Protein AF-A0A662ZJI1-F1 (afdb_monomer_lite)

Organism: NCBI:txid867

pLDDT: mean 86.66, std 10.92, range [53.81, 98.0]

Structure (mmCIF, N/CA/C/O backbone):
data_AF-A0A662ZJI1-F1
#
_entry.id   AF-A0A662ZJI1-F1
#
loop_
_atom_site.group_PDB
_atom_site.id
_atom_site.type_symbol
_atom_site.label_atom_id
_atom_site.label_alt_id
_atom_site.label_comp_id
_atom_site.label_asym_id
_atom_site.label_entity_id
_atom_site.label_seq_id
_atom_site.pdbx_PDB_ins_code
_atom_site.Cartn_x
_atom_site.Cartn_y
_atom_site.Cartn_z
_atom_site.occupancy
_atom_site.B_iso_or_equiv
_atom_site.auth_seq_id
_atom_site.auth_comp_id
_atom_site.auth_asym_id
_atom_site.auth_atom_id
_atom_site.pdbx_PDB_model_num
ATOM 1 N N . MET A 1 1 ? 0.708 11.204 12.451 1.00 68.12 1 MET A N 1
ATOM 2 C CA . MET A 1 1 ? 0.242 10.298 13.527 1.00 68.12 1 MET A CA 1
ATOM 3 C C . MET A 1 1 ? 1.397 9.805 14.405 1.00 68.12 1 MET A C 1
ATOM 5 O O . MET A 1 1 ? 1.485 8.619 14.725 1.00 68.12 1 MET A O 1
ATOM 9 N N . SER A 1 2 ? 2.284 10.713 14.823 1.00 68.31 2 SER A N 1
ATOM 10 C CA . SER A 1 2 ? 3.415 10.391 15.703 1.00 68.31 2 SER A CA 1
ATOM 11 C C . SER A 1 2 ? 2.959 9.996 17.115 1.00 68.31 2 SER A C 1
ATOM 13 O O . SER A 1 2 ? 3.540 9.081 17.696 1.00 68.31 2 SER A O 1
ATOM 15 N N . SER A 1 3 ? 1.869 10.583 17.626 1.00 85.19 3 SER A N 1
ATOM 16 C CA . SER A 1 3 ? 1.249 10.173 18.896 1.00 85.19 3 SER A CA 1
ATOM 17 C C . SER A 1 3 ? 0.439 8.876 18.765 1.00 85.19 3 SER A C 1
ATOM 19 O O . SER A 1 3 ? -0.191 8.595 17.738 1.00 85.19 3 SER A O 1
ATOM 21 N N . TRP A 1 4 ? 0.451 8.075 19.833 1.00 89.50 4 TRP A N 1
ATOM 22 C CA . TRP A 1 4 ? -0.352 6.862 19.955 1.00 89.50 4 TRP A CA 1
ATOM 23 C C . TRP A 1 4 ? -1.856 7.162 20.049 1.00 89.50 4 TRP A C 1
ATOM 25 O O . TRP A 1 4 ? -2.635 6.407 19.466 1.00 89.50 4 TRP A O 1
ATOM 35 N N . HIS A 1 5 ? -2.264 8.289 20.647 1.00 90.69 5 HIS A N 1
ATOM 36 C CA . HIS A 1 5 ? -3.664 8.729 20.684 1.00 90.69 5 HIS A CA 1
ATOM 37 C C . HIS A 1 5 ? -4.220 8.934 19.268 1.00 90.69 5 HIS A C 1
ATOM 39 O O . HIS A 1 5 ? -5.274 8.401 18.916 1.00 90.69 5 HIS A O 1
ATOM 45 N N . THR A 1 6 ? -3.460 9.613 18.400 1.00 90.25 6 THR A N 1
ATOM 46 C CA . THR A 1 6 ? -3.836 9.832 16.994 1.00 90.25 6 THR A CA 1
ATOM 47 C C . THR A 1 6 ? -3.997 8.509 16.233 1.00 90.25 6 THR A C 1
ATOM 49 O O . THR A 1 6 ? -4.910 8.363 15.419 1.00 90.25 6 THR A O 1
ATOM 52 N N . ARG A 1 7 ? -3.124 7.523 16.493 1.00 92.75 7 ARG A N 1
ATOM 53 C CA . ARG A 1 7 ? -3.204 6.189 15.869 1.00 92.75 7 ARG A CA 1
ATOM 54 C C . ARG A 1 7 ? -4.442 5.419 16.321 1.00 92.75 7 ARG A C 1
ATOM 56 O O . ARG A 1 7 ? -5.088 4.775 15.491 1.00 92.75 7 ARG A O 1
ATOM 63 N N . ILE A 1 8 ? -4.792 5.497 17.604 1.00 93.56 8 ILE A N 1
ATOM 64 C CA . ILE A 1 8 ? -6.019 4.885 18.124 1.00 93.56 8 ILE A CA 1
ATOM 65 C C . ILE A 1 8 ? -7.242 5.526 17.478 1.00 93.56 8 ILE A C 1
ATOM 67 O O . ILE A 1 8 ? -8.052 4.795 16.917 1.00 93.56 8 ILE A O 1
ATOM 71 N N . ALA A 1 9 ? -7.341 6.858 17.467 1.00 94.00 9 ALA A N 1
ATOM 72 C CA . ALA A 1 9 ? -8.461 7.562 16.842 1.00 94.00 9 ALA A CA 1
ATOM 73 C C . ALA A 1 9 ? -8.626 7.210 15.357 1.00 94.00 9 ALA A C 1
ATOM 75 O O . ALA A 1 9 ? -9.739 6.931 14.920 1.00 94.00 9 ALA A O 1
ATOM 76 N N . TYR A 1 10 ? -7.531 7.134 14.592 1.00 94.38 10 TYR A N 1
ATOM 77 C CA . TYR A 1 10 ? -7.570 6.702 13.189 1.00 94.38 10 TYR A CA 1
ATOM 78 C C . TYR A 1 10 ? -8.143 5.287 13.024 1.00 94.38 10 TYR A C 1
ATOM 80 O O . TYR A 1 10 ? -9.051 5.061 12.223 1.00 94.38 10 TYR A O 1
ATOM 88 N N . SER A 1 11 ? -7.629 4.339 13.811 1.00 95.56 11 SER A N 1
ATOM 89 C CA . SER A 1 11 ? -8.043 2.930 13.759 1.00 95.56 11 SER A CA 1
ATOM 90 C C . SER A 1 11 ? -9.506 2.772 14.186 1.00 95.56 11 SER A C 1
ATOM 92 O O . SER A 1 11 ? -10.291 2.091 13.524 1.00 95.56 11 SER A O 1
ATOM 94 N N . ALA A 1 12 ? -9.889 3.450 15.272 1.00 94.44 12 ALA A N 1
ATOM 95 C CA . ALA A 1 12 ? -11.234 3.441 15.825 1.00 94.44 12 ALA A CA 1
ATOM 96 C C . ALA A 1 12 ? -12.243 4.067 14.858 1.00 94.44 12 ALA A C 1
ATOM 98 O O . ALA A 1 12 ? -13.261 3.443 14.576 1.00 94.44 12 ALA A O 1
ATOM 99 N N . ALA A 1 13 ? -11.943 5.235 14.279 1.00 95.19 13 ALA A N 1
ATOM 100 C CA . ALA A 1 13 ? -12.805 5.875 13.288 1.00 95.19 13 ALA A CA 1
ATOM 101 C C . ALA A 1 13 ? -13.013 4.973 12.065 1.00 95.19 13 ALA A C 1
ATOM 103 O O . ALA A 1 13 ? -14.141 4.802 11.607 1.00 95.19 13 ALA A O 1
ATOM 104 N N . GLY A 1 14 ? -11.949 4.325 11.580 1.00 95.00 14 GLY A N 1
ATOM 105 C CA . GLY A 1 14 ? -12.038 3.344 10.504 1.00 95.00 14 GLY A CA 1
ATOM 106 C C . GLY A 1 14 ? -12.933 2.152 10.850 1.00 95.00 14 GLY A C 1
ATOM 107 O O . GLY A 1 14 ? -13.754 1.748 10.028 1.00 95.00 14 GLY A O 1
ATOM 108 N N . ARG A 1 15 ? -12.801 1.584 12.053 1.00 93.25 15 ARG A N 1
ATOM 109 C CA . ARG A 1 15 ? -13.622 0.452 12.513 1.00 93.25 15 ARG A CA 1
ATOM 110 C C . ARG A 1 15 ? -15.080 0.844 12.752 1.00 93.25 15 ARG A C 1
ATOM 112 O O . ARG A 1 15 ? -15.977 0.104 12.362 1.00 93.25 15 ARG A O 1
ATOM 119 N N . ILE A 1 16 ? -15.336 2.002 13.357 1.00 93.12 16 ILE A N 1
ATOM 120 C CA . ILE A 1 16 ? -16.694 2.508 13.592 1.00 93.12 16 ILE A CA 1
ATOM 121 C C . ILE A 1 16 ? -17.360 2.867 12.261 1.00 93.12 16 ILE A C 1
ATOM 123 O O . ILE A 1 16 ? -18.546 2.605 12.076 1.00 93.12 16 ILE A O 1
ATOM 127 N N . ALA A 1 17 ? -16.625 3.395 11.285 1.00 93.31 17 ALA A N 1
ATOM 128 C CA . ALA A 1 17 ? -17.183 3.676 9.968 1.00 93.31 17 ALA A CA 1
ATOM 129 C C . ALA A 1 17 ? -17.659 2.409 9.244 1.00 93.31 17 ALA A C 1
ATOM 131 O O . ALA A 1 17 ? -18.703 2.456 8.597 1.00 93.31 17 ALA A O 1
ATOM 132 N N . MET A 1 18 ? -16.987 1.261 9.416 1.00 91.50 18 MET A N 1
ATOM 133 C CA . MET A 1 18 ? -17.438 -0.026 8.853 1.00 91.50 18 MET A CA 1
ATOM 134 C C . MET A 1 18 ? -18.859 -0.398 9.285 1.00 91.50 18 MET A C 1
ATOM 136 O O . MET A 1 18 ? -19.577 -1.042 8.531 1.00 91.50 18 MET A O 1
ATOM 140 N N . THR A 1 19 ? -19.305 0.055 10.457 1.00 89.19 19 THR A N 1
ATOM 141 C CA . THR A 1 19 ? -20.673 -0.192 10.941 1.00 89.19 19 THR A CA 1
ATOM 142 C C . THR A 1 19 ? -21.735 0.452 10.072 1.00 89.19 19 THR A C 1
ATOM 144 O O . THR A 1 19 ? -22.854 -0.043 10.033 1.00 89.19 19 THR A O 1
ATOM 147 N N . SER A 1 20 ? -21.381 1.525 9.350 1.00 90.00 20 SER A N 1
ATOM 148 C CA . SER A 1 20 ? -22.324 2.187 8.450 1.00 90.00 20 SER A CA 1
ATOM 149 C C . SER A 1 20 ? -22.856 1.284 7.360 1.00 90.00 20 SER A C 1
ATOM 151 O O . SER A 1 20 ? -23.943 1.546 6.871 1.00 90.00 20 SER A O 1
ATOM 153 N N . LEU A 1 21 ? -22.132 0.212 7.019 1.00 88.62 21 LEU A N 1
ATOM 154 C CA . LEU A 1 21 ? -22.564 -0.779 6.038 1.00 88.62 21 LEU A CA 1
ATOM 155 C C . LEU A 1 21 ? -23.875 -1.483 6.411 1.00 88.62 21 LEU A C 1
ATOM 157 O O . LEU A 1 21 ? -24.495 -2.085 5.540 1.00 88.62 21 LEU A O 1
ATOM 161 N N . TRP A 1 22 ? -24.268 -1.423 7.685 1.00 86.56 22 TRP A N 1
ATOM 162 C CA . TRP A 1 22 ? -25.504 -1.994 8.216 1.00 86.56 22 TRP A CA 1
ATOM 163 C C . TRP A 1 22 ? -26.471 -0.928 8.743 1.00 86.56 22 TRP A C 1
ATOM 165 O O . TRP A 1 22 ? -27.463 -1.280 9.380 1.00 86.56 22 TRP A O 1
ATOM 175 N N . ASP A 1 23 ? -26.196 0.361 8.514 1.00 85.19 23 ASP A N 1
ATOM 176 C CA . ASP A 1 23 ? -27.155 1.411 8.853 1.00 85.19 23 ASP A CA 1
ATOM 177 C C . ASP A 1 23 ? -28.384 1.247 7.934 1.00 85.19 23 ASP A C 1
ATOM 179 O O . ASP A 1 23 ? -28.252 1.084 6.722 1.00 85.19 23 ASP A O 1
ATOM 183 N N . SER A 1 24 ? -29.593 1.271 8.497 1.00 68.12 24 SER A N 1
ATOM 184 C CA . SER A 1 24 ? -30.819 1.259 7.697 1.00 68.12 24 SER A CA 1
ATOM 185 C C . SER A 1 24 ? -30.930 2.573 6.929 1.00 68.12 24 SER A C 1
ATOM 187 O O . SER A 1 24 ? -30.930 3.642 7.544 1.00 68.12 24 SER A O 1
ATOM 189 N N . THR A 1 25 ? -31.042 2.516 5.606 1.00 63.34 25 THR A N 1
ATOM 190 C CA . THR A 1 25 ? -31.388 3.698 4.816 1.00 63.34 25 THR A CA 1
ATOM 191 C C . THR A 1 25 ? -32.880 3.975 4.961 1.00 63.34 25 THR A C 1
ATOM 193 O O . THR A 1 25 ? -33.685 3.052 4.890 1.00 63.34 25 THR A O 1
ATOM 196 N N . GLU A 1 26 ? -33.254 5.239 5.177 1.00 55.88 26 GLU A N 1
ATOM 197 C CA . GLU A 1 26 ? -34.666 5.658 5.247 1.00 55.88 26 GLU A CA 1
ATOM 198 C C . GLU A 1 26 ? -35.412 5.383 3.927 1.00 55.88 26 GLU A C 1
ATOM 200 O O . GLU A 1 26 ? -36.622 5.173 3.927 1.00 55.88 26 GLU A O 1
ATOM 205 N N . ASP A 1 27 ? -34.679 5.313 2.812 1.00 58.44 27 ASP A N 1
ATOM 206 C CA . ASP A 1 27 ? -35.197 4.865 1.525 1.00 58.44 27 ASP A CA 1
ATOM 207 C C . ASP A 1 27 ? -35.241 3.331 1.462 1.00 58.44 27 ASP A C 1
ATOM 209 O O . ASP A 1 27 ? -34.214 2.674 1.280 1.00 58.44 27 ASP A O 1
ATOM 213 N N . GLU A 1 28 ? -36.444 2.754 1.517 1.00 53.81 28 GLU A N 1
ATOM 214 C CA . GLU A 1 28 ? -36.690 1.311 1.326 1.00 53.81 28 GLU A CA 1
ATOM 215 C C . GLU A 1 28 ? -36.224 0.786 -0.052 1.00 53.81 28 GLU A C 1
ATOM 217 O O . GLU A 1 28 ? -36.079 -0.418 -0.240 1.00 53.81 28 GLU A O 1
ATOM 222 N N . ASN A 1 29 ? -35.950 1.685 -1.009 1.00 57.19 29 ASN A N 1
ATOM 223 C CA . ASN A 1 29 ? -35.456 1.371 -2.359 1.00 57.19 29 ASN A CA 1
ATOM 224 C C . ASN A 1 29 ? -33.932 1.539 -2.523 1.00 57.19 29 ASN A C 1
ATOM 226 O O . ASN A 1 29 ? -33.405 1.413 -3.631 1.00 57.19 29 ASN A O 1
ATOM 230 N N . SER A 1 30 ? -33.219 1.897 -1.456 1.00 62.59 30 SER A N 1
ATOM 231 C CA . SER A 1 30 ? -31.770 2.070 -1.474 1.00 62.59 30 SER A CA 1
ATOM 232 C C . SER A 1 30 ? -31.087 0.727 -1.201 1.00 62.59 30 SER A C 1
ATOM 234 O O . SER A 1 30 ? -30.938 0.312 -0.056 1.00 62.59 30 SER A O 1
ATOM 236 N N . ASP A 1 31 ? -30.629 0.058 -2.261 1.00 72.31 31 ASP A N 1
ATOM 237 C CA . ASP A 1 31 ? -29.995 -1.267 -2.159 1.00 72.31 31 ASP A CA 1
ATOM 238 C C . ASP A 1 31 ? -28.659 -1.278 -1.378 1.00 72.31 31 ASP A C 1
ATOM 240 O O . ASP A 1 31 ? -28.160 -2.352 -1.051 1.00 72.31 31 ASP A O 1
ATOM 244 N N . GLY A 1 32 ? -28.053 -0.129 -1.051 1.00 81.50 32 GLY A N 1
ATOM 245 C CA . GLY A 1 32 ? -26.789 -0.089 -0.307 1.00 81.50 32 GLY A CA 1
ATOM 246 C C . GLY A 1 32 ? -26.439 1.282 0.273 1.00 81.50 32 GLY A C 1
ATOM 247 O O . GLY A 1 32 ? -27.210 2.231 0.202 1.00 81.50 32 GLY A O 1
ATOM 248 N N . ILE A 1 33 ? -25.234 1.411 0.829 1.00 89.94 33 ILE A N 1
ATOM 249 C CA . ILE A 1 33 ? -24.815 2.609 1.570 1.00 89.94 33 ILE A CA 1
ATOM 250 C C . ILE A 1 33 ? -24.080 3.597 0.674 1.00 89.94 33 ILE A C 1
ATOM 252 O O . ILE A 1 33 ? -23.137 3.227 -0.024 1.00 89.94 33 ILE A O 1
ATOM 256 N N . SER A 1 34 ? -24.456 4.877 0.712 1.00 91.94 34 SER A N 1
ATOM 257 C CA . SER A 1 34 ? -23.741 5.890 -0.069 1.00 91.94 34 SER A CA 1
ATOM 258 C C . SER A 1 34 ? -22.289 6.048 0.403 1.00 91.94 34 SER A C 1
ATOM 260 O O . SER A 1 34 ? -21.992 6.062 1.601 1.00 91.94 34 SER A O 1
ATOM 262 N N . ILE A 1 35 ? -21.363 6.228 -0.544 1.00 94.38 35 ILE A N 1
ATOM 263 C CA . ILE A 1 35 ? -19.943 6.494 -0.239 1.00 94.38 35 ILE A CA 1
ATOM 264 C C . ILE A 1 35 ? -19.809 7.731 0.664 1.00 94.38 35 ILE A C 1
ATOM 266 O O . ILE A 1 35 ? -18.974 7.766 1.569 1.00 94.38 35 ILE A O 1
ATOM 270 N N . THR A 1 36 ? -20.648 8.741 0.433 1.00 94.12 36 THR A N 1
ATOM 271 C CA . THR A 1 36 ? -20.691 9.972 1.224 1.00 94.12 36 THR A CA 1
ATOM 272 C C . THR A 1 36 ? -21.086 9.701 2.675 1.00 94.12 36 THR A C 1
ATOM 274 O O . THR A 1 36 ? -20.439 10.232 3.573 1.00 94.12 36 THR A O 1
ATOM 277 N N . HIS A 1 37 ? -22.076 8.836 2.925 1.00 93.62 37 HIS A N 1
ATOM 278 C CA . HIS A 1 37 ? -22.478 8.446 4.283 1.00 93.62 37 HIS A CA 1
ATOM 279 C C . HIS A 1 37 ? -21.328 7.790 5.052 1.00 93.62 37 HIS A C 1
ATOM 281 O O . HIS A 1 37 ? -21.013 8.206 6.167 1.00 93.62 37 HIS A O 1
ATOM 287 N N . PHE A 1 38 ? -20.629 6.837 4.424 1.00 95.31 38 PHE A N 1
ATOM 288 C CA . PHE A 1 38 ? -19.450 6.198 5.017 1.00 95.31 38 PHE A CA 1
ATOM 289 C C . PHE A 1 38 ? -18.376 7.228 5.402 1.00 95.31 38 PHE A C 1
ATOM 291 O O . PHE A 1 38 ? -17.888 7.243 6.534 1.00 95.31 38 PHE A O 1
ATOM 298 N N . LYS A 1 39 ? -18.032 8.132 4.475 1.00 96.19 39 LYS A N 1
ATOM 299 C CA . LYS A 1 39 ? -17.017 9.172 4.698 1.00 96.19 39 LYS A CA 1
ATOM 300 C C . LYS A 1 39 ? -17.439 10.169 5.779 1.00 96.19 39 LYS A C 1
ATOM 302 O O . LYS A 1 39 ? -16.624 10.521 6.628 1.00 96.19 39 LYS A O 1
ATOM 307 N N . HIS A 1 40 ? -18.706 10.583 5.803 1.00 95.50 40 HIS A N 1
ATOM 308 C CA . HIS A 1 40 ? -19.242 11.442 6.859 1.00 95.50 40 HIS A CA 1
ATOM 309 C C . HIS A 1 40 ? -19.169 10.776 8.234 1.00 95.50 40 HIS A C 1
ATOM 311 O O . HIS A 1 40 ? -18.850 11.459 9.206 1.00 95.50 40 HIS A O 1
ATOM 317 N N . LYS A 1 41 ? -19.391 9.456 8.324 1.00 95.62 41 LYS A N 1
ATOM 318 C CA . LYS A 1 41 ? -19.211 8.717 9.580 1.00 95.62 41 LYS A CA 1
ATOM 319 C C . LYS A 1 41 ? -17.765 8.807 10.061 1.00 95.62 41 LYS A C 1
ATOM 321 O O . LYS A 1 41 ? -17.553 9.220 11.192 1.00 95.62 41 LYS A O 1
ATOM 326 N N . VAL A 1 42 ? -16.775 8.553 9.195 1.00 96.19 42 VAL A N 1
ATOM 327 C CA . VAL A 1 42 ? -15.347 8.739 9.539 1.00 96.19 42 VAL A CA 1
ATOM 328 C C . VAL A 1 42 ? -15.074 10.153 10.065 1.00 96.19 42 VAL A C 1
ATOM 330 O O . VAL A 1 42 ? -14.472 10.305 11.125 1.00 96.19 42 VAL A O 1
ATOM 333 N N . ILE A 1 43 ? -15.529 11.183 9.342 1.00 94.88 43 ILE A N 1
ATOM 334 C CA . ILE A 1 43 ? -15.311 12.592 9.707 1.00 94.88 43 ILE A CA 1
ATOM 335 C C . ILE A 1 43 ? -15.911 12.896 11.082 1.00 94.88 43 ILE A C 1
ATOM 337 O O . ILE A 1 43 ? -15.259 13.530 11.908 1.00 94.88 43 ILE A O 1
ATOM 341 N N . ARG A 1 44 ? -17.143 12.443 11.333 1.00 94.88 44 ARG A N 1
ATOM 342 C CA . ARG A 1 44 ? -17.841 12.654 12.604 1.00 94.88 44 ARG A CA 1
ATOM 343 C C . ARG A 1 44 ? -17.095 12.012 13.770 1.00 94.88 44 ARG A C 1
ATOM 345 O O . ARG A 1 44 ? -16.886 12.685 14.773 1.00 94.88 44 ARG A O 1
ATOM 352 N N . GLU A 1 45 ? -16.676 10.753 13.635 1.00 94.81 45 GLU A N 1
ATOM 353 C CA . GLU A 1 45 ? -15.958 10.057 14.711 1.00 94.81 45 GLU A CA 1
ATOM 354 C C . GLU A 1 45 ? -14.602 10.714 15.000 1.00 94.81 45 GLU A C 1
ATOM 356 O O . GLU A 1 45 ? -14.252 10.925 16.157 1.00 94.81 45 GLU A O 1
ATOM 361 N N . LEU A 1 46 ? -13.854 11.112 13.963 1.00 92.81 46 LEU A N 1
ATOM 362 C CA . LEU A 1 46 ? -12.588 11.826 14.154 1.00 92.81 46 LEU A CA 1
ATOM 363 C C . LEU A 1 46 ? -12.787 13.169 14.866 1.00 92.81 46 LEU A C 1
ATOM 365 O O . LEU A 1 46 ? -12.039 13.461 15.795 1.00 92.81 46 LEU A O 1
ATOM 369 N N . LYS A 1 47 ? -13.804 13.954 14.481 1.00 91.88 47 LYS A N 1
ATOM 370 C CA . LYS A 1 47 ? -14.142 15.217 15.159 1.00 91.88 47 LYS A CA 1
ATOM 371 C C . LYS A 1 47 ? -14.493 14.992 16.631 1.00 91.88 47 LYS A C 1
ATOM 373 O O . LYS A 1 47 ? -13.979 15.710 17.480 1.00 91.88 47 LYS A O 1
ATOM 378 N N . ALA A 1 48 ? -15.280 13.960 16.935 1.00 92.69 48 ALA A N 1
ATOM 379 C CA . ALA A 1 48 ? -15.608 13.604 18.313 1.00 92.69 48 ALA A CA 1
ATOM 380 C C . ALA A 1 48 ? -14.350 13.250 19.128 1.00 92.69 48 ALA A C 1
ATOM 382 O O . ALA A 1 48 ? -14.195 13.713 20.253 1.00 92.69 48 ALA A O 1
ATOM 383 N N . PHE A 1 49 ? -13.399 12.501 18.557 1.00 92.25 49 PHE A N 1
ATOM 384 C CA . PHE A 1 49 ? -12.135 12.215 19.244 1.00 92.25 49 PHE A CA 1
ATOM 385 C C . PHE A 1 49 ? -11.276 13.469 19.476 1.00 92.25 49 PHE A C 1
ATOM 387 O O . PHE A 1 49 ? -10.635 13.565 20.521 1.00 92.25 49 PHE A O 1
ATOM 394 N N . CYS A 1 50 ? -11.278 14.443 18.557 1.00 89.00 50 CYS A N 1
ATOM 395 C CA . CYS A 1 50 ? -10.593 15.729 18.755 1.00 89.00 50 CYS A CA 1
ATOM 396 C C . CYS A 1 50 ? -11.172 16.548 19.917 1.00 89.00 50 CYS A C 1
ATOM 398 O O . CYS A 1 50 ? -10.439 17.299 20.554 1.00 89.00 50 CYS A O 1
ATOM 400 N N . GLU A 1 51 ? -12.474 16.423 20.187 1.00 88.50 51 GLU A N 1
ATOM 401 C CA . GLU A 1 51 ? -13.126 17.094 21.320 1.00 88.50 51 GLU A CA 1
ATOM 402 C C . GLU A 1 51 ? -12.756 16.452 22.666 1.00 88.50 51 GLU A C 1
ATOM 404 O O . GLU A 1 51 ? -12.793 17.124 23.696 1.00 88.50 51 GLU A O 1
ATOM 409 N N . MET A 1 52 ? -12.384 15.167 22.666 1.00 88.06 52 MET A N 1
ATOM 410 C CA . MET A 1 52 ? -12.075 14.408 23.881 1.00 88.06 52 MET A CA 1
ATOM 411 C C . MET A 1 52 ? -10.620 14.538 24.342 1.00 88.06 52 MET A C 1
ATOM 413 O O . MET A 1 52 ? -10.377 14.486 25.544 1.00 88.06 52 MET A O 1
ATOM 417 N N . GLU A 1 53 ? -9.663 14.665 23.418 1.00 85.06 53 GLU A N 1
ATOM 418 C CA . GLU A 1 53 ? -8.230 14.603 23.731 1.00 85.06 53 GLU A CA 1
ATOM 419 C C . GLU A 1 53 ? -7.417 15.599 22.897 1.00 85.06 53 GLU A C 1
ATOM 421 O O . GLU A 1 53 ? -7.524 15.662 21.669 1.00 85.06 53 GLU A O 1
ATOM 426 N N . GLU A 1 54 ? -6.549 16.355 23.567 1.00 82.00 54 GLU A N 1
ATOM 427 C CA . GLU A 1 54 ? -5.806 17.452 22.949 1.00 82.00 54 GLU A CA 1
ATOM 428 C C . GLU A 1 54 ? -4.777 16.952 21.931 1.00 82.00 54 GLU A C 1
ATOM 430 O O . GLU A 1 54 ? -4.650 17.528 20.852 1.00 82.00 54 GLU A O 1
ATOM 435 N N . GLU A 1 55 ? -4.122 15.817 22.191 1.00 79.88 55 GLU A N 1
ATOM 436 C CA . GLU A 1 55 ? -3.186 15.206 21.235 1.00 79.88 55 GLU A CA 1
ATOM 437 C C . GLU A 1 55 ? -3.853 14.750 19.919 1.00 79.88 55 GLU A C 1
ATOM 439 O O . GLU A 1 55 ? -3.175 14.493 18.916 1.00 79.88 55 GLU A O 1
ATOM 444 N N . ILE A 1 56 ? -5.186 14.636 19.898 1.00 81.50 56 ILE A N 1
ATOM 445 C CA . ILE A 1 56 ? -5.969 14.222 18.727 1.00 81.50 56 ILE A CA 1
ATOM 446 C C . ILE A 1 56 ? -6.430 15.436 17.909 1.00 81.50 56 ILE A C 1
ATOM 448 O O . ILE A 1 56 ? -6.733 15.283 16.720 1.00 81.50 56 ILE A O 1
ATOM 452 N N . LYS A 1 57 ? -6.369 16.657 18.469 1.00 75.88 57 LYS A N 1
ATOM 453 C CA . LYS A 1 57 ? -6.612 17.911 17.729 1.00 75.88 57 LYS A CA 1
ATOM 454 C C . LYS A 1 57 ? -5.698 18.085 16.521 1.00 75.88 57 LYS A C 1
ATOM 456 O O . LYS A 1 57 ? -6.052 18.814 15.606 1.00 75.88 57 LYS A O 1
ATOM 461 N N . PHE A 1 58 ? -4.620 17.303 16.417 1.00 74.06 58 PHE A N 1
ATOM 462 C CA . PHE A 1 58 ? -3.877 17.106 15.171 1.00 74.06 58 PHE A CA 1
ATOM 463 C C . PHE A 1 58 ? -4.788 16.980 13.935 1.00 74.06 58 PHE A C 1
ATOM 465 O O . PHE A 1 58 ? -4.449 17.512 12.884 1.00 74.06 58 PHE A O 1
ATOM 472 N N . PHE A 1 59 ? -5.939 16.306 14.026 1.00 71.19 59 PHE A N 1
ATOM 473 C CA . PHE A 1 59 ? -6.861 16.210 12.890 1.00 71.19 59 PHE A CA 1
ATOM 474 C C . PHE A 1 59 ? -7.635 17.506 12.604 1.00 71.19 59 PHE A C 1
ATOM 476 O O . PHE A 1 59 ? -7.920 17.769 11.440 1.00 71.19 59 PHE A O 1
ATOM 483 N N . SER A 1 60 ? -7.960 18.305 13.624 1.00 66.94 60 SER A N 1
ATOM 484 C CA . SER A 1 60 ? -8.717 19.562 13.514 1.00 66.94 60 SER A CA 1
ATOM 485 C C . SER A 1 60 ? -7.858 20.813 13.311 1.00 66.94 60 SER A C 1
ATOM 487 O O . SER A 1 60 ? -8.373 21.816 12.833 1.00 66.94 60 SER A O 1
ATOM 489 N N . ASP A 1 61 ? -6.572 20.765 13.663 1.00 67.38 61 ASP A N 1
ATOM 490 C CA . ASP A 1 61 ? -5.643 21.905 13.582 1.00 67.38 61 ASP A CA 1
ATOM 491 C C . ASP A 1 61 ? -5.103 22.138 12.159 1.00 67.38 61 ASP A C 1
ATOM 493 O O . ASP A 1 61 ? -4.415 23.123 11.891 1.00 67.38 61 ASP A O 1
ATOM 497 N N . HIS A 1 62 ? -5.403 21.220 11.239 1.00 67.00 62 HIS A N 1
ATOM 498 C CA . HIS A 1 62 ? -5.127 21.362 9.813 1.00 67.00 62 HIS A CA 1
ATOM 499 C C . HIS A 1 62 ? -6.346 21.954 9.089 1.00 67.00 62 HIS A C 1
ATOM 501 O O . HIS A 1 62 ? -7.443 22.018 9.641 1.00 67.00 62 HIS A O 1
ATOM 507 N N . GLU A 1 63 ? -6.166 22.384 7.838 1.00 67.50 63 GLU A N 1
ATOM 508 C CA . GLU A 1 63 ? -7.267 22.874 6.997 1.00 67.50 63 GLU A CA 1
ATOM 509 C C . GLU A 1 63 ? -8.433 21.869 6.964 1.00 67.50 63 GLU A C 1
ATOM 511 O O . GLU A 1 63 ? -8.215 20.659 7.016 1.00 67.50 63 GLU A O 1
ATOM 516 N N . GLU A 1 64 ? -9.676 22.355 6.859 1.00 69.88 64 GLU A N 1
ATOM 517 C CA . GLU A 1 64 ? -10.899 21.531 6.917 1.00 69.88 64 GLU A CA 1
ATOM 518 C C . GLU A 1 64 ? -10.890 20.352 5.918 1.00 69.88 64 GLU A C 1
ATOM 520 O O . GLU A 1 64 ? -11.516 19.311 6.146 1.00 69.88 64 GLU A O 1
ATOM 525 N N . ASP A 1 65 ? -10.133 20.483 4.831 1.00 80.56 65 ASP A N 1
ATOM 526 C CA . ASP A 1 65 ? -9.950 19.446 3.821 1.00 80.56 65 ASP A CA 1
ATOM 527 C C . ASP A 1 65 ? -9.074 18.269 4.290 1.00 80.56 65 ASP A C 1
ATOM 529 O O . ASP A 1 65 ? -9.227 17.160 3.784 1.00 80.56 65 ASP A O 1
ATOM 533 N N . PHE A 1 66 ? -8.255 18.428 5.334 1.00 84.25 66 PHE A N 1
ATOM 534 C CA . PHE A 1 66 ? -7.402 17.359 5.861 1.00 84.25 66 PHE A CA 1
ATOM 535 C C . PHE A 1 66 ? -8.203 16.178 6.422 1.00 84.25 66 PHE A C 1
ATOM 537 O O . PHE A 1 66 ? -7.907 15.026 6.108 1.00 84.25 66 PHE A O 1
ATOM 544 N N . ILE A 1 67 ? -9.254 16.424 7.217 1.00 88.75 67 ILE A N 1
ATOM 545 C CA . ILE A 1 67 ? -10.103 15.333 7.737 1.00 88.75 67 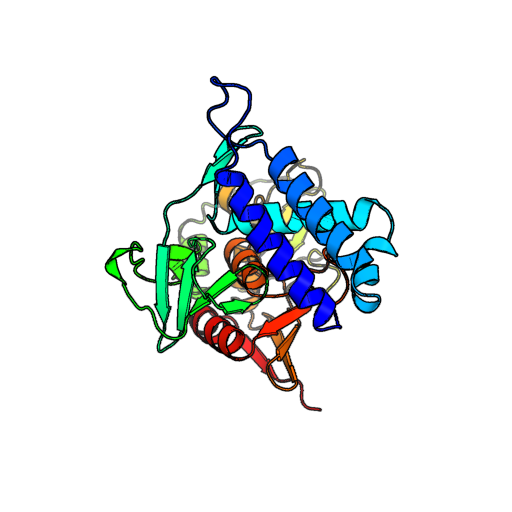ILE A CA 1
ATOM 546 C C . ILE A 1 67 ? -10.853 14.642 6.587 1.00 88.75 67 ILE A C 1
ATOM 548 O O . ILE A 1 67 ? -11.032 13.420 6.609 1.00 88.75 67 ILE A O 1
ATOM 552 N N . LYS A 1 68 ? -11.255 15.396 5.555 1.00 91.25 68 LYS A N 1
ATOM 553 C CA . LYS A 1 68 ? -11.880 14.823 4.353 1.00 91.25 68 LYS A CA 1
ATOM 554 C C . LYS A 1 68 ? -10.896 13.922 3.605 1.00 91.25 68 LYS A C 1
ATOM 556 O O . LYS A 1 68 ? -11.266 12.806 3.246 1.00 91.25 68 LYS A O 1
ATOM 561 N N . ASP A 1 69 ? -9.637 14.337 3.474 1.00 91.31 69 ASP A N 1
ATOM 562 C CA . ASP A 1 69 ? -8.572 13.524 2.880 1.00 91.31 69 ASP A CA 1
ATOM 563 C C . ASP A 1 69 ? -8.334 12.217 3.651 1.00 91.31 69 ASP A C 1
ATOM 565 O O . ASP A 1 69 ? -8.087 11.175 3.033 1.00 91.31 69 ASP A O 1
ATOM 569 N N . ILE A 1 70 ? -8.453 12.232 4.988 1.00 92.06 70 ILE A N 1
ATOM 570 C CA . ILE A 1 70 ? -8.396 11.010 5.812 1.00 92.06 70 ILE A CA 1
ATOM 571 C C . ILE A 1 70 ? -9.555 10.091 5.467 1.00 92.06 70 ILE A C 1
ATOM 573 O O . ILE A 1 70 ? -9.341 8.905 5.218 1.00 92.06 70 ILE A O 1
ATOM 577 N N . ALA A 1 71 ? -10.778 10.620 5.450 1.00 95.19 71 ALA A N 1
ATOM 578 C CA . ALA A 1 71 ? -11.962 9.834 5.131 1.00 95.19 71 ALA A CA 1
ATOM 579 C C . ALA A 1 71 ? -11.872 9.223 3.725 1.00 95.19 71 ALA A C 1
ATOM 581 O O . ALA A 1 71 ? -12.201 8.050 3.533 1.00 95.19 71 ALA A O 1
ATOM 582 N N . ASP A 1 72 ? -11.339 9.978 2.766 1.00 95.12 72 ASP A N 1
ATOM 583 C CA . ASP A 1 72 ? -11.064 9.514 1.412 1.00 95.12 72 ASP A CA 1
ATOM 584 C C . ASP A 1 72 ? -9.963 8.452 1.360 1.00 95.12 72 ASP A C 1
ATOM 586 O O . ASP A 1 72 ? -10.064 7.497 0.586 1.00 95.12 72 ASP A O 1
ATOM 590 N N . GLU A 1 73 ? -8.891 8.582 2.145 1.00 95.06 73 GLU A N 1
ATOM 591 C CA . GLU A 1 73 ? -7.862 7.544 2.241 1.00 95.06 73 GLU A CA 1
ATOM 592 C C . GLU A 1 73 ? -8.409 6.261 2.877 1.00 95.06 73 GLU A C 1
ATOM 594 O O . GLU A 1 73 ? -8.252 5.197 2.283 1.00 95.06 73 GLU A O 1
ATOM 599 N N . ILE A 1 74 ? -9.101 6.351 4.017 1.00 96.44 74 ILE A N 1
ATOM 600 C CA . ILE A 1 74 ? -9.707 5.200 4.705 1.00 96.44 74 ILE A CA 1
ATOM 601 C C . ILE A 1 74 ? -10.668 4.467 3.764 1.00 96.44 74 ILE A C 1
ATOM 603 O O . ILE A 1 74 ? -10.563 3.251 3.595 1.00 96.44 74 ILE A O 1
ATOM 607 N N . TYR A 1 75 ? -11.555 5.208 3.091 1.00 96.69 75 TYR A N 1
ATOM 608 C CA . TYR A 1 75 ? -12.462 4.652 2.090 1.00 96.69 75 TYR A CA 1
ATOM 609 C C . TYR A 1 75 ? -11.703 3.911 0.979 1.00 96.69 75 TYR A C 1
ATOM 611 O O . TYR A 1 75 ? -12.011 2.754 0.686 1.00 96.69 75 TYR A O 1
ATOM 619 N N . ARG A 1 76 ? -10.689 4.549 0.375 1.00 95.56 76 ARG A N 1
ATOM 620 C CA . ARG A 1 76 ? -9.895 3.948 -0.710 1.00 95.56 76 ARG A CA 1
ATOM 621 C C . ARG A 1 76 ? -9.133 2.709 -0.250 1.00 95.56 76 ARG A C 1
ATOM 623 O O . ARG A 1 76 ? -9.066 1.747 -1.008 1.00 95.56 76 ARG A O 1
ATOM 630 N N . ILE A 1 77 ? -8.570 2.715 0.959 1.00 96.31 77 ILE A N 1
ATOM 631 C CA . ILE A 1 77 ? -7.843 1.565 1.505 1.00 96.31 77 ILE A CA 1
ATOM 632 C C . ILE A 1 77 ? -8.789 0.374 1.639 1.00 96.31 77 ILE A C 1
ATOM 634 O O . ILE A 1 77 ? -8.486 -0.694 1.109 1.00 96.31 77 ILE A O 1
ATOM 638 N N . TYR A 1 78 ? -9.949 0.549 2.275 1.00 96.50 78 TYR A N 1
ATOM 639 C CA . TYR A 1 78 ? -10.926 -0.530 2.425 1.00 96.50 78 TYR A CA 1
ATOM 640 C C . TYR A 1 78 ? -11.476 -1.025 1.083 1.00 96.50 78 TYR A C 1
ATOM 642 O O . TYR A 1 78 ? -11.562 -2.235 0.866 1.00 96.50 78 TYR A O 1
ATOM 650 N N . LEU A 1 79 ? -11.772 -0.112 0.153 1.00 95.25 79 LEU A N 1
ATOM 651 C CA . LEU A 1 79 ? -12.199 -0.460 -1.202 1.00 95.25 79 LEU A CA 1
ATOM 652 C C . LEU A 1 79 ? -11.147 -1.330 -1.908 1.00 95.25 79 LEU A C 1
ATOM 654 O O . LEU A 1 79 ? -11.447 -2.431 -2.364 1.00 95.25 79 LEU A O 1
ATOM 658 N N . ASN A 1 80 ? -9.897 -0.865 -1.945 1.00 94.94 80 ASN A N 1
ATOM 659 C CA . ASN A 1 80 ? -8.811 -1.525 -2.671 1.00 94.94 80 ASN A CA 1
ATOM 660 C C . ASN A 1 80 ? -8.315 -2.817 -2.003 1.00 94.94 80 ASN A C 1
ATOM 662 O O . ASN A 1 80 ? -7.560 -3.569 -2.616 1.00 94.94 80 ASN A O 1
ATOM 666 N N . THR A 1 81 ? -8.713 -3.075 -0.756 1.00 95.44 81 THR A N 1
ATOM 667 C CA . THR A 1 81 ? -8.371 -4.296 -0.004 1.00 95.44 81 THR A CA 1
ATOM 668 C C . THR A 1 81 ? -9.560 -5.246 0.151 1.00 95.44 81 THR A C 1
ATOM 670 O O . THR A 1 81 ? -9.452 -6.289 0.797 1.00 95.44 81 THR A O 1
ATOM 673 N N . GLY A 1 82 ? -10.687 -4.928 -0.497 1.00 93.69 82 GLY A N 1
ATOM 674 C CA . GLY A 1 82 ? -11.843 -5.813 -0.622 1.00 93.69 82 GLY A CA 1
ATOM 675 C C . GLY A 1 82 ? -12.732 -5.886 0.618 1.00 93.69 82 GLY A C 1
ATOM 676 O O . GLY A 1 82 ? -13.414 -6.892 0.800 1.00 93.69 82 GLY A O 1
ATOM 677 N N . TYR A 1 83 ? -12.722 -4.863 1.479 1.00 93.50 83 TYR A N 1
ATOM 678 C CA . TYR A 1 83 ? -13.671 -4.748 2.597 1.00 93.50 83 TYR A CA 1
ATOM 679 C C . TYR A 1 83 ? -15.082 -4.357 2.128 1.00 93.50 83 TYR A C 1
ATOM 681 O O . TYR A 1 83 ? -16.051 -4.592 2.850 1.00 93.50 83 TYR A O 1
ATOM 689 N N . PHE A 1 84 ? -15.205 -3.812 0.913 1.00 91.19 84 PHE A N 1
ATOM 690 C CA . PHE A 1 84 ? -16.477 -3.457 0.288 1.00 91.19 84 PHE A CA 1
ATOM 691 C C . PHE A 1 84 ? -16.620 -4.100 -1.090 1.00 91.19 84 PHE A C 1
ATOM 693 O O . PHE A 1 84 ? -15.643 -4.220 -1.832 1.00 91.19 84 PHE A O 1
ATOM 700 N N . TYR A 1 85 ? -17.859 -4.388 -1.477 1.00 90.50 85 TYR A N 1
ATOM 701 C CA . TYR A 1 85 ? -18.247 -4.308 -2.883 1.00 90.50 85 TYR A CA 1
ATOM 702 C C . TYR A 1 85 ? -18.751 -2.903 -3.187 1.00 90.50 85 TYR A C 1
ATOM 704 O O . TYR A 1 85 ? -19.201 -2.191 -2.290 1.00 90.50 85 TYR A O 1
ATOM 712 N N . HIS A 1 86 ? -18.688 -2.491 -4.450 1.00 91.06 86 HIS A N 1
ATOM 713 C CA . HIS A 1 86 ? -19.152 -1.169 -4.843 1.00 91.06 86 HIS A CA 1
ATOM 714 C C . HIS A 1 86 ? -19.878 -1.185 -6.187 1.00 91.06 86 HIS A C 1
ATOM 716 O O . HIS A 1 86 ? -19.577 -1.973 -7.081 1.00 91.06 86 HIS A O 1
ATOM 722 N N . LYS A 1 87 ? -20.823 -0.258 -6.312 1.00 88.62 87 LYS A N 1
ATOM 723 C CA . LYS A 1 87 ? -21.440 0.210 -7.556 1.00 88.62 87 LYS A CA 1
ATOM 724 C C . LYS A 1 87 ? -21.265 1.733 -7.590 1.00 88.62 87 LYS A C 1
ATOM 726 O O . LYS A 1 87 ? -20.743 2.320 -6.642 1.00 88.62 87 LYS A O 1
ATOM 731 N N . ASN A 1 88 ? -21.674 2.394 -8.668 1.00 86.75 88 ASN A N 1
ATOM 732 C CA . ASN A 1 88 ? -21.677 3.856 -8.741 1.00 86.75 88 ASN A CA 1
ATOM 733 C C . ASN A 1 88 ? -22.300 4.459 -7.471 1.00 86.75 88 ASN A C 1
ATOM 735 O O . ASN A 1 88 ? -23.465 4.206 -7.175 1.00 86.75 88 ASN A O 1
ATOM 739 N N . TYR A 1 89 ? -21.492 5.232 -6.741 1.00 87.94 89 TYR A N 1
ATOM 740 C CA . TYR A 1 89 ? -21.852 5.981 -5.530 1.00 87.94 89 TYR A CA 1
ATOM 741 C C . TYR A 1 89 ? -22.249 5.168 -4.285 1.00 87.94 89 TYR A C 1
ATOM 743 O O . TYR A 1 89 ? -22.483 5.776 -3.239 1.00 87.94 89 TYR A O 1
ATOM 751 N N . VAL A 1 90 ? -22.267 3.832 -4.349 1.00 91.94 90 VAL A N 1
ATOM 752 C CA . VAL A 1 90 ? -22.815 2.962 -3.293 1.00 91.94 90 VAL A CA 1
ATOM 753 C C . VAL A 1 90 ? -21.864 1.807 -2.962 1.00 91.94 90 VAL A C 1
ATOM 755 O O . VAL A 1 90 ? -21.244 1.234 -3.860 1.00 91.94 90 VAL A O 1
ATOM 758 N N . ILE A 1 91 ? -21.770 1.447 -1.680 1.00 93.25 91 ILE A N 1
ATOM 759 C CA . ILE A 1 91 ? -20.981 0.328 -1.152 1.00 93.25 91 ILE A CA 1
ATOM 760 C C . ILE A 1 91 ? -21.835 -0.692 -0.394 1.00 93.25 91 ILE A C 1
ATOM 762 O O . ILE A 1 91 ? -22.881 -0.364 0.164 1.00 93.25 91 ILE A O 1
ATOM 766 N N . TYR A 1 92 ? -21.343 -1.929 -0.368 1.00 91.12 92 TYR A N 1
ATOM 767 C CA . TYR A 1 92 ? -21.976 -3.089 0.258 1.00 91.12 92 TYR A CA 1
ATOM 768 C C . TYR A 1 92 ? -20.944 -3.851 1.096 1.00 91.12 92 TYR A C 1
ATOM 770 O O . TYR A 1 92 ? -19.765 -3.883 0.714 1.00 91.12 92 TYR A O 1
ATOM 778 N N . PRO A 1 93 ? -21.355 -4.509 2.193 1.00 89.62 93 PRO A N 1
ATOM 779 C CA . PRO A 1 93 ? -20.456 -5.359 2.961 1.00 89.62 93 PRO A CA 1
ATOM 780 C C . PRO A 1 93 ? -19.926 -6.523 2.121 1.00 89.62 93 PRO A C 1
ATOM 782 O O . PRO A 1 93 ? -20.673 -7.200 1.412 1.00 89.62 93 PRO A O 1
ATOM 785 N N . ALA A 1 94 ? -18.618 -6.761 2.211 1.00 90.31 94 ALA A N 1
ATOM 786 C CA . ALA A 1 94 ? -17.998 -7.962 1.672 1.00 90.31 94 ALA A CA 1
ATOM 787 C C . ALA A 1 94 ? -18.085 -9.117 2.693 1.00 90.31 94 ALA A C 1
ATOM 789 O O . ALA A 1 94 ? -18.052 -8.862 3.896 1.00 90.31 94 ALA A O 1
ATOM 790 N N . PRO A 1 95 ? -18.148 -10.388 2.250 1.00 88.12 95 PRO A N 1
ATOM 791 C CA . PRO A 1 95 ? -18.118 -11.535 3.146 1.00 88.12 95 PRO A CA 1
ATOM 792 C C . PRO A 1 95 ? -16.835 -11.580 3.971 1.00 88.12 95 PRO A C 1
ATOM 794 O O . PRO A 1 95 ? -15.740 -11.382 3.426 1.00 88.12 95 PRO A O 1
ATOM 797 N N . ASP A 1 96 ? -16.990 -11.950 5.239 1.00 89.69 96 ASP A N 1
ATOM 798 C CA . ASP A 1 96 ? -15.890 -12.101 6.179 1.00 89.69 96 ASP A CA 1
ATOM 799 C C . ASP A 1 96 ? -14.894 -13.175 5.696 1.00 89.69 96 ASP A C 1
ATOM 801 O O . ASP A 1 96 ? -15.252 -14.328 5.419 1.00 89.69 96 ASP A O 1
ATOM 805 N N . ARG A 1 97 ? -13.616 -12.801 5.580 1.00 90.38 97 ARG A N 1
ATOM 806 C CA . ARG A 1 97 ? -12.517 -13.691 5.161 1.00 90.38 97 ARG A CA 1
ATOM 807 C C . ARG A 1 97 ? -11.406 -13.704 6.192 1.00 90.38 97 ARG A C 1
ATOM 809 O O . ARG A 1 97 ? -11.156 -12.696 6.847 1.00 90.38 97 ARG A O 1
ATOM 816 N N . PHE A 1 98 ? -10.680 -14.813 6.265 1.00 92.31 98 PHE A N 1
ATOM 817 C CA . PHE A 1 98 ? -9.464 -14.887 7.065 1.00 92.31 98 PHE A CA 1
ATOM 818 C C . PHE A 1 98 ? -8.361 -15.681 6.377 1.00 92.31 98 PHE A C 1
ATOM 820 O O . PHE A 1 98 ? -8.618 -16.555 5.548 1.00 92.31 98 PHE A O 1
ATOM 827 N N . THR A 1 99 ? -7.128 -15.403 6.782 1.00 92.00 99 THR A N 1
ATOM 828 C CA . THR A 1 99 ? -5.954 -16.210 6.452 1.00 92.00 99 THR A CA 1
ATOM 829 C C . THR A 1 99 ? -4.998 -16.203 7.634 1.00 92.00 99 THR A C 1
ATOM 831 O O . THR A 1 99 ? -4.734 -15.159 8.231 1.00 92.00 99 THR A O 1
ATOM 834 N N . THR A 1 100 ? -4.455 -17.367 7.968 1.00 90.12 100 THR A N 1
ATOM 835 C CA . THR A 1 100 ? -3.496 -17.515 9.064 1.00 90.12 100 THR A CA 1
ATOM 836 C C . THR A 1 100 ? -2.096 -17.685 8.495 1.00 90.12 100 THR A C 1
ATOM 838 O O . THR A 1 100 ? -1.890 -18.486 7.586 1.00 90.12 100 THR A O 1
ATOM 841 N N . TYR A 1 101 ? -1.140 -16.940 9.040 1.00 87.88 101 TYR A N 1
ATOM 842 C CA . TYR A 1 101 ? 0.284 -17.135 8.812 1.00 87.88 101 TYR A CA 1
ATOM 843 C C . TYR A 1 101 ? 0.960 -17.282 10.174 1.00 87.88 101 TYR A C 1
ATOM 845 O O . TYR A 1 101 ? 0.922 -16.366 10.996 1.00 87.88 101 TYR A O 1
ATOM 853 N N . GLU A 1 102 ? 1.533 -18.460 10.422 1.00 86.81 102 GLU A N 1
ATOM 854 C CA . GLU A 1 102 ? 2.051 -18.854 11.736 1.00 86.81 102 GLU A CA 1
ATOM 855 C C . GLU A 1 102 ? 1.000 -18.653 12.846 1.00 86.81 102 GLU A C 1
ATOM 857 O O . GLU A 1 102 ? -0.024 -19.337 12.847 1.00 86.81 102 GLU A O 1
ATOM 862 N N . GLN A 1 103 ? 1.236 -17.726 13.778 1.00 88.69 103 GLN A N 1
ATOM 863 C CA . GLN A 1 103 ? 0.348 -17.445 14.913 1.00 88.69 103 GLN A CA 1
ATOM 864 C C . GLN A 1 103 ? -0.574 -16.243 14.675 1.00 88.69 103 GLN A C 1
ATOM 866 O O . GLN A 1 103 ? -1.479 -15.990 15.464 1.00 88.69 103 GLN A O 1
ATOM 871 N N . ILE A 1 104 ? -0.376 -15.504 13.581 1.00 92.44 104 ILE A N 1
ATOM 872 C CA . ILE A 1 104 ? -1.152 -14.305 13.273 1.00 92.44 104 ILE A CA 1
ATOM 873 C C . ILE A 1 104 ? -2.222 -14.669 12.255 1.00 92.44 104 ILE A C 1
ATOM 875 O O . ILE A 1 104 ? -1.940 -15.188 11.174 1.00 92.44 104 ILE A O 1
ATOM 879 N N . THR A 1 105 ? -3.471 -14.354 12.575 1.00 92.12 105 THR A N 1
ATOM 880 C CA . THR A 1 105 ? -4.560 -14.440 11.612 1.00 92.12 105 THR A CA 1
ATOM 881 C C . THR A 1 105 ? -5.029 -13.064 11.198 1.00 92.12 105 THR A C 1
ATOM 883 O O . THR A 1 105 ? -5.524 -12.303 12.025 1.00 92.12 105 THR A O 1
ATOM 886 N N . LEU A 1 106 ? -4.913 -12.779 9.904 1.00 94.25 106 LEU A N 1
ATOM 887 C CA . LEU A 1 106 ? -5.494 -11.599 9.287 1.00 94.25 106 LEU A CA 1
ATOM 888 C C . LEU A 1 106 ? -6.966 -11.848 8.986 1.00 94.25 106 LEU A C 1
ATOM 890 O O . LEU A 1 106 ? -7.340 -12.924 8.513 1.00 94.25 106 LEU A O 1
ATOM 894 N N . VAL A 1 107 ? -7.785 -10.838 9.250 1.00 91.88 107 VAL A N 1
ATOM 895 C CA . VAL A 1 107 ? -9.237 -10.921 9.135 1.00 91.88 107 VAL A CA 1
ATOM 896 C C . VAL A 1 107 ? -9.743 -9.723 8.334 1.00 91.88 107 VAL A C 1
ATOM 898 O O . VAL A 1 107 ? -9.374 -8.578 8.593 1.00 91.88 107 VAL A O 1
ATOM 901 N N . ARG A 1 108 ? -10.602 -9.985 7.350 1.00 89.38 108 ARG A N 1
ATOM 902 C CA . ARG A 1 108 ? -11.294 -8.973 6.552 1.00 89.38 108 ARG A CA 1
ATOM 903 C C . ARG A 1 108 ? -12.775 -9.071 6.852 1.00 89.38 108 ARG A C 1
ATOM 905 O O . ARG A 1 108 ? -13.403 -10.023 6.404 1.00 89.38 108 ARG A O 1
ATOM 912 N N . GLY A 1 109 ? -13.280 -8.080 7.579 1.00 81.50 109 GLY A N 1
ATOM 913 C CA . GLY A 1 109 ? -14.630 -8.074 8.141 1.00 81.50 109 GLY A CA 1
ATOM 914 C C . GLY A 1 109 ? -14.682 -8.753 9.512 1.00 81.50 109 GLY A C 1
ATOM 915 O O . GLY A 1 109 ? -13.992 -9.735 9.751 1.00 81.50 109 GLY A O 1
ATOM 916 N N . SER A 1 110 ? -15.425 -8.179 10.450 1.00 76.81 110 SER A N 1
ATOM 917 C CA . SER A 1 110 ? -15.677 -8.766 11.769 1.00 76.81 110 SER A CA 1
ATOM 918 C C . SER A 1 110 ? -16.953 -8.164 12.345 1.00 76.81 110 SER A C 1
ATOM 920 O O . SER A 1 110 ? -17.324 -7.037 12.000 1.00 76.81 110 SER A O 1
ATOM 922 N N . ALA A 1 111 ? -17.602 -8.866 13.275 1.00 71.88 111 ALA A N 1
ATOM 923 C CA . ALA A 1 111 ? -18.698 -8.245 14.011 1.00 71.88 111 ALA A CA 1
ATOM 924 C C . ALA A 1 111 ? -18.140 -7.190 14.976 1.00 71.88 111 ALA A C 1
ATOM 926 O O . ALA A 1 111 ? -17.046 -7.332 15.522 1.00 71.88 111 ALA A O 1
ATOM 927 N N . LEU A 1 112 ? -18.913 -6.134 15.228 1.00 68.19 112 LEU A N 1
ATOM 928 C CA . LEU A 1 112 ? -18.480 -5.036 16.097 1.00 68.19 112 LEU A CA 1
ATOM 929 C C . LEU A 1 112 ? -18.113 -5.470 17.509 1.00 68.19 112 LEU A C 1
ATOM 931 O O . LEU A 1 112 ? -17.162 -4.948 18.085 1.00 68.19 112 LEU A O 1
ATOM 935 N N . GLN A 1 113 ? -18.887 -6.414 18.032 1.00 69.62 113 GLN A N 1
ATOM 936 C CA . GLN A 1 113 ? -18.820 -6.900 19.406 1.00 69.62 113 GLN A CA 1
ATOM 937 C C . GLN A 1 113 ? -17.617 -7.823 19.641 1.00 69.62 113 GLN A C 1
ATOM 939 O O . GLN A 1 113 ? -17.327 -8.176 20.780 1.00 69.62 113 GLN A O 1
ATOM 944 N N . GLU A 1 114 ? -16.914 -8.229 18.581 1.00 77.62 114 GLU A N 1
ATOM 945 C CA . GLU A 1 114 ? -15.757 -9.105 18.702 1.00 77.62 114 GLU A CA 1
ATOM 946 C C . GLU A 1 114 ? -14.527 -8.312 19.143 1.00 77.62 114 GLU A C 1
ATOM 948 O O . GLU A 1 114 ? -14.161 -7.293 18.552 1.00 77.62 114 GLU A O 1
ATOM 953 N N . SER A 1 115 ? -13.859 -8.799 20.187 1.00 83.06 115 SER A N 1
ATOM 954 C CA . SER A 1 115 ? -12.535 -8.300 20.541 1.00 83.06 115 SER A CA 1
ATOM 955 C C . SER A 1 115 ? -11.552 -8.741 19.458 1.00 83.06 115 SER A C 1
ATOM 957 O O . SER A 1 115 ? -11.308 -9.935 19.282 1.00 83.06 115 SER A O 1
ATOM 959 N N . ILE A 1 116 ? -11.044 -7.777 18.692 1.00 88.81 116 ILE A N 1
ATOM 960 C CA . ILE A 1 116 ? -10.115 -7.999 17.586 1.00 88.81 116 ILE A CA 1
ATOM 961 C C . ILE A 1 116 ? -9.023 -6.937 17.627 1.00 88.81 116 ILE A C 1
ATOM 963 O O . ILE A 1 116 ? -9.299 -5.768 17.922 1.00 88.81 116 ILE A O 1
ATOM 967 N N . ASN A 1 117 ? -7.791 -7.350 17.342 1.00 92.44 117 ASN A N 1
ATOM 968 C CA . ASN A 1 117 ? -6.649 -6.450 17.320 1.00 92.44 117 ASN A CA 1
ATOM 969 C C . ASN A 1 117 ? -6.633 -5.660 16.010 1.00 92.44 117 ASN A C 1
ATOM 971 O O . ASN A 1 117 ? -7.130 -6.118 14.975 1.00 92.44 117 ASN A O 1
ATOM 975 N N . MET A 1 118 ? -6.032 -4.472 16.052 1.00 93.94 118 MET A N 1
ATOM 976 C CA . MET A 1 118 ? -5.889 -3.606 14.885 1.00 93.94 118 MET A CA 1
ATOM 977 C C . MET A 1 118 ? -4.469 -3.074 14.751 1.00 93.94 118 MET A C 1
ATOM 979 O O . MET A 1 118 ? -3.854 -2.652 15.727 1.00 93.94 118 MET A O 1
ATOM 983 N N . SER A 1 119 ? -3.976 -3.042 13.515 1.00 96.12 119 SER A N 1
ATOM 984 C CA . SER A 1 119 ? -2.833 -2.216 13.131 1.00 96.12 119 SER A CA 1
ATOM 985 C C . SER A 1 119 ? -3.230 -1.421 11.896 1.00 96.12 119 SER A C 1
ATOM 987 O O . SER A 1 119 ? -3.702 -2.001 10.922 1.00 96.12 119 SER A O 1
ATOM 989 N N . GLY A 1 120 ? -3.120 -0.094 11.954 1.00 96.56 120 GLY A N 1
ATOM 990 C CA . GLY A 1 120 ? -3.772 0.774 10.976 1.00 96.56 120 GLY A CA 1
ATOM 991 C C . GLY A 1 120 ? -5.290 0.571 10.985 1.00 96.56 120 GLY A C 1
ATOM 992 O O . GLY A 1 120 ? -5.949 0.709 12.010 1.00 96.56 120 GLY A O 1
ATOM 993 N N . LEU A 1 121 ? -5.831 0.212 9.828 1.00 96.50 121 LEU A N 1
ATOM 994 C CA . LEU A 1 121 ? -7.235 -0.139 9.605 1.00 96.50 121 LEU A CA 1
ATOM 995 C C . LEU A 1 121 ? -7.463 -1.660 9.553 1.00 96.50 121 LEU A C 1
ATOM 997 O O . LEU A 1 121 ? -8.603 -2.117 9.564 1.00 96.50 121 LEU A O 1
ATOM 1001 N N . GLY A 1 122 ? -6.391 -2.446 9.454 1.00 96.00 122 GLY A N 1
ATOM 1002 C CA . GLY A 1 122 ? -6.444 -3.887 9.263 1.00 96.00 122 GLY A CA 1
ATOM 1003 C C . GLY A 1 122 ? -6.712 -4.639 10.558 1.00 96.00 122 GLY A C 1
ATOM 1004 O O . GLY A 1 122 ? -6.140 -4.328 11.606 1.00 96.00 122 GLY A O 1
ATOM 1005 N N . PHE A 1 123 ? -7.557 -5.667 10.472 1.00 94.25 123 PHE A N 1
ATOM 1006 C CA . PHE A 1 123 ? -7.908 -6.502 11.616 1.00 94.25 123 PHE A CA 1
ATOM 1007 C C . PHE A 1 123 ? -7.036 -7.755 11.667 1.00 94.25 123 PHE A C 1
ATOM 1009 O O . PHE A 1 123 ? -6.710 -8.354 10.632 1.00 94.25 123 PHE A O 1
ATOM 1016 N N . TYR A 1 124 ? -6.672 -8.161 12.881 1.00 93.75 124 TYR A N 1
ATOM 1017 C CA . TYR A 1 124 ? -5.967 -9.411 13.118 1.00 93.75 124 TYR A CA 1
ATOM 1018 C C . TYR A 1 124 ? -6.258 -9.992 14.504 1.00 93.75 124 TYR A C 1
ATOM 1020 O O . TYR A 1 124 ? -6.758 -9.317 15.401 1.00 93.75 124 TYR A O 1
ATOM 1028 N N . THR A 1 125 ? -5.925 -11.264 14.691 1.00 90.50 125 THR A N 1
ATOM 1029 C CA . THR A 1 125 ? -5.963 -11.933 15.994 1.00 90.50 125 THR A CA 1
ATOM 1030 C C . THR A 1 125 ? -4.835 -12.952 16.118 1.00 90.50 125 THR A C 1
ATOM 1032 O O . THR A 1 125 ? -4.390 -13.520 15.120 1.00 90.50 125 THR A O 1
ATOM 1035 N N . LEU A 1 126 ? -4.386 -13.183 17.352 1.00 86.31 126 LEU A N 1
ATOM 1036 C CA . LEU A 1 126 ? -3.409 -14.218 17.709 1.00 86.31 126 LEU A CA 1
ATOM 1037 C C . LEU A 1 126 ? -4.077 -15.577 17.991 1.00 86.31 126 LEU A C 1
ATOM 1039 O O . LEU A 1 126 ? -3.418 -16.610 18.032 1.00 86.31 126 LEU A O 1
ATOM 1043 N N . SER A 1 127 ? -5.402 -15.596 18.180 1.00 73.69 127 SER A N 1
ATOM 1044 C CA . SER A 1 127 ? -6.186 -16.827 18.311 1.00 73.69 127 SER A CA 1
ATOM 1045 C C . SER A 1 127 ? -7.591 -16.636 17.736 1.00 73.69 127 SER A C 1
ATOM 1047 O O . SER A 1 127 ? -8.321 -15.714 18.100 1.00 73.69 127 SER A O 1
ATOM 1049 N N . LEU A 1 128 ? -7.980 -17.498 16.796 1.00 65.06 128 LEU A N 1
ATOM 1050 C CA . LEU A 1 128 ? -9.352 -17.545 16.288 1.00 65.06 128 LEU A CA 1
ATOM 1051 C C . LEU A 1 128 ? -10.140 -18.576 17.081 1.00 65.06 128 LEU A C 1
ATOM 1053 O O . LEU A 1 128 ? -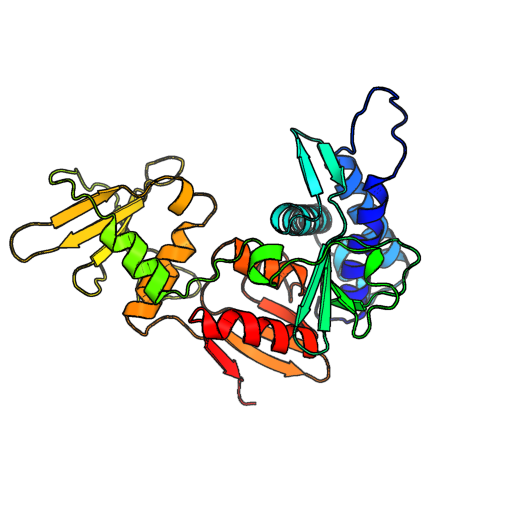10.136 -19.766 16.756 1.00 65.06 128 LEU A O 1
ATOM 1057 N N . ASN A 1 129 ? -10.858 -18.099 18.090 1.00 56.22 129 ASN A N 1
ATOM 1058 C CA . ASN A 1 129 ? -11.989 -18.843 18.619 1.00 56.22 129 ASN A CA 1
ATOM 1059 C C . ASN A 1 129 ? -13.094 -18.795 17.545 1.00 56.22 129 ASN A C 1
ATOM 1061 O O . ASN A 1 129 ? -13.458 -17.717 17.088 1.00 56.22 129 ASN A O 1
ATOM 1065 N N . ASN A 1 130 ? -13.596 -19.956 17.110 1.00 58.53 130 ASN A N 1
ATOM 1066 C CA . ASN A 1 130 ? -14.635 -20.125 16.075 1.00 58.53 130 ASN A CA 1
ATOM 1067 C C . ASN A 1 130 ? -14.234 -19.814 14.614 1.00 58.53 130 ASN A C 1
ATOM 1069 O O . ASN A 1 130 ? -14.845 -18.981 13.945 1.00 58.53 130 ASN A O 1
ATOM 1073 N N . LYS A 1 131 ? -13.296 -20.596 14.054 1.00 62.66 131 LYS A N 1
ATOM 1074 C CA . LYS A 1 131 ? -12.945 -20.574 12.613 1.00 62.66 131 LYS A CA 1
ATOM 1075 C C . LYS A 1 131 ? -14.142 -20.740 11.657 1.00 62.66 131 LYS A C 1
ATOM 1077 O O . LYS A 1 131 ? -14.074 -20.262 10.534 1.00 62.66 131 LYS A O 1
ATOM 1082 N N . ASN A 1 132 ? -15.240 -21.357 12.101 1.00 60.91 132 ASN A N 1
ATOM 1083 C CA . ASN A 1 132 ? -16.432 -21.621 11.281 1.00 60.91 132 ASN A CA 1
ATOM 1084 C C . ASN A 1 132 ? -17.206 -20.358 10.855 1.00 60.91 132 ASN A C 1
ATOM 1086 O O . ASN A 1 132 ? -18.061 -20.451 9.980 1.00 60.91 132 ASN A O 1
ATOM 1090 N N . LYS A 1 133 ? -16.947 -19.196 11.472 1.00 63.72 133 LYS A N 1
ATOM 1091 C CA . LYS A 1 133 ? -17.616 -17.931 11.124 1.00 63.72 133 LYS A CA 1
ATOM 1092 C C . LYS A 1 133 ? -17.046 -17.282 9.856 1.00 63.72 133 LYS A C 1
ATOM 1094 O O . LYS A 1 133 ? -17.746 -16.541 9.174 1.00 63.72 133 LYS A O 1
ATOM 1099 N N . TYR A 1 134 ? -15.789 -17.562 9.539 1.00 68.75 134 TYR A N 1
ATOM 1100 C CA . TYR A 1 134 ? -15.053 -16.889 8.479 1.00 68.75 134 TYR A CA 1
ATOM 1101 C C . TYR A 1 134 ? -14.775 -17.862 7.335 1.00 68.75 134 TYR A C 1
ATOM 1103 O O . TYR A 1 134 ? -14.544 -19.049 7.565 1.00 68.75 134 TYR A O 1
ATOM 1111 N N . PHE A 1 135 ? -14.729 -17.377 6.093 1.00 75.12 135 PHE A N 1
ATOM 1112 C CA . PHE A 1 135 ? -14.263 -18.220 4.992 1.00 75.12 135 PHE A CA 1
ATOM 1113 C C . PHE A 1 135 ? -12.734 -18.158 4.895 1.00 75.12 135 PHE A C 1
ATOM 1115 O O . PHE A 1 135 ? -12.160 -17.080 4.698 1.00 75.12 135 PHE A O 1
ATOM 1122 N N . GLN A 1 136 ? -12.083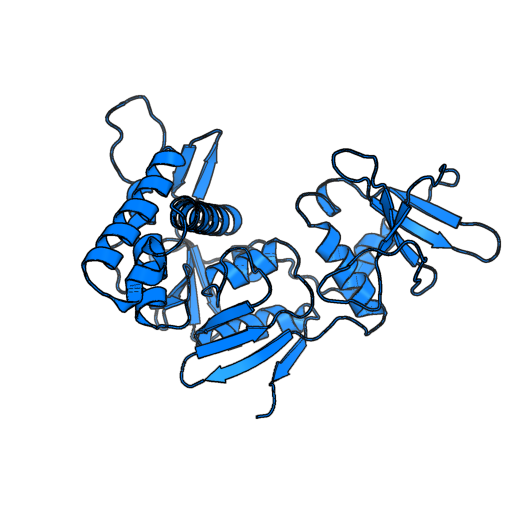 -19.317 5.009 1.00 83.50 136 GLN A N 1
ATOM 1123 C CA . GLN A 1 136 ? -10.630 -19.434 4.906 1.00 83.50 136 GLN A CA 1
ATOM 1124 C C . GLN A 1 136 ? -10.171 -19.192 3.468 1.00 83.50 136 GLN A C 1
ATOM 1126 O O . GLN A 1 136 ? -10.641 -19.840 2.536 1.00 83.50 136 GLN A O 1
ATOM 1131 N N . VAL A 1 137 ? -9.226 -18.277 3.296 1.00 84.50 137 VAL A N 1
ATOM 1132 C CA . VAL A 1 137 ? -8.533 -18.039 2.026 1.00 84.50 137 VAL A CA 1
ATOM 1133 C C . VAL A 1 137 ? -7.183 -18.760 2.060 1.00 84.50 137 VAL A C 1
ATOM 1135 O O . VAL A 1 137 ? -6.604 -18.937 3.133 1.00 84.50 137 VAL A O 1
ATOM 1138 N N . GLY A 1 138 ? -6.691 -19.221 0.906 1.00 85.94 138 GLY A N 1
ATOM 1139 C CA . GLY A 1 138 ? -5.494 -20.060 0.836 1.00 85.94 138 GLY A CA 1
ATOM 1140 C C . GLY A 1 138 ? -4.203 -19.327 1.204 1.00 85.94 138 GLY A C 1
ATOM 1141 O O . GLY A 1 138 ? -3.261 -19.951 1.689 1.00 85.94 138 GLY A O 1
ATOM 1142 N N . SER A 1 139 ? -4.142 -18.008 0.993 1.00 92.75 139 SER A N 1
ATOM 1143 C CA . SER A 1 139 ? -2.976 -17.191 1.349 1.00 92.75 139 SER A CA 1
ATOM 1144 C C . SER A 1 139 ? -3.308 -15.710 1.546 1.00 92.75 139 SER A C 1
ATOM 1146 O O . SER A 1 139 ? -4.313 -15.204 1.044 1.00 92.75 139 SER A O 1
ATOM 1148 N N . ILE A 1 140 ? -2.392 -14.982 2.196 1.00 94.31 140 ILE A N 1
ATOM 1149 C CA . ILE A 1 140 ? -2.415 -13.509 2.280 1.00 94.31 140 ILE A CA 1
ATOM 1150 C C . ILE A 1 140 ? -2.403 -12.887 0.881 1.00 94.31 140 ILE A C 1
ATOM 1152 O O . ILE A 1 140 ? -3.139 -11.936 0.621 1.00 94.31 140 ILE A O 1
ATOM 1156 N N . CYS A 1 141 ? -1.617 -13.453 -0.039 1.00 95.25 141 CYS A N 1
ATOM 1157 C CA . CYS A 1 141 ? -1.542 -12.957 -1.406 1.00 95.25 141 CYS A CA 1
ATOM 1158 C C . CYS A 1 141 ? -2.895 -13.032 -2.120 1.00 95.25 141 CYS A C 1
ATOM 1160 O O . CYS A 1 141 ? -3.337 -12.050 -2.709 1.00 95.25 141 CYS A O 1
ATOM 1162 N N . GLU A 1 142 ? -3.586 -14.164 -2.004 1.00 94.25 142 GLU A N 1
ATOM 1163 C CA . GLU A 1 142 ? -4.929 -14.340 -2.561 1.00 94.25 142 GLU A CA 1
ATOM 1164 C C . GLU A 1 142 ? -5.943 -13.388 -1.907 1.00 94.25 142 GLU A C 1
ATOM 1166 O O . GLU A 1 142 ? -6.716 -12.731 -2.603 1.00 94.25 142 GLU A O 1
ATOM 1171 N N . MET A 1 143 ? -5.903 -13.247 -0.579 1.00 94.25 143 MET A N 1
ATOM 1172 C CA . MET A 1 143 ? -6.844 -12.414 0.176 1.00 94.25 143 MET A CA 1
ATOM 1173 C C . MET A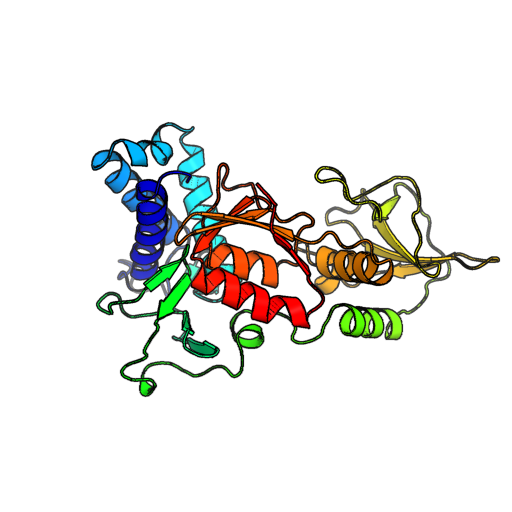 1 143 ? -6.786 -10.926 -0.206 1.00 94.25 143 MET A C 1
ATOM 1175 O O . MET A 1 143 ? -7.830 -10.268 -0.234 1.00 94.25 143 MET A O 1
ATOM 1179 N N . PHE A 1 144 ? -5.594 -10.411 -0.525 1.00 94.62 144 PHE A N 1
ATOM 1180 C CA . PHE A 1 144 ? -5.356 -8.998 -0.858 1.00 94.62 144 PHE A CA 1
ATOM 1181 C C . PHE A 1 144 ? -4.988 -8.755 -2.329 1.00 94.62 144 PHE A C 1
ATOM 1183 O O . PHE A 1 144 ? -4.491 -7.682 -2.672 1.00 94.62 144 PHE A O 1
ATOM 1190 N N . ASN A 1 145 ? -5.234 -9.732 -3.210 1.00 92.94 145 ASN A N 1
ATOM 1191 C CA . ASN A 1 145 ? -4.942 -9.637 -4.644 1.00 92.94 145 ASN A CA 1
ATOM 1192 C C . ASN A 1 145 ? -3.477 -9.230 -4.945 1.00 92.94 145 ASN A C 1
ATOM 1194 O O . ASN A 1 145 ? -3.172 -8.416 -5.826 1.00 92.94 145 ASN A O 1
ATOM 1198 N N . ILE A 1 146 ? -2.545 -9.779 -4.169 1.00 95.50 146 ILE A N 1
ATOM 1199 C CA . ILE A 1 146 ? -1.106 -9.669 -4.398 1.00 95.50 146 ILE A CA 1
ATOM 1200 C C . ILE A 1 146 ? -0.685 -10.863 -5.256 1.00 95.50 146 ILE A C 1
ATOM 1202 O O . ILE A 1 146 ? -1.071 -12.002 -5.004 1.00 95.50 146 ILE A O 1
ATOM 1206 N N . SER A 1 147 ? 0.124 -10.609 -6.284 1.00 92.75 147 SER A N 1
ATOM 1207 C CA . SER A 1 147 ? 0.693 -11.678 -7.107 1.00 92.75 147 SER A CA 1
ATOM 1208 C C . SER A 1 147 ? 1.541 -12.613 -6.244 1.00 92.75 147 SER A C 1
ATOM 1210 O O . SER A 1 147 ? 2.429 -12.152 -5.534 1.00 92.75 147 SER A O 1
ATOM 1212 N N . SER A 1 148 ? 1.314 -13.921 -6.358 1.00 92.81 148 SER A N 1
ATOM 1213 C CA . SER A 1 148 ? 2.173 -14.950 -5.758 1.00 92.81 148 SER A CA 1
ATOM 1214 C C . SER A 1 148 ? 3.481 -15.169 -6.525 1.00 92.81 148 SER A C 1
ATOM 1216 O O . SER A 1 148 ? 4.382 -15.833 -6.022 1.00 92.81 148 SER A O 1
ATOM 1218 N N . LEU A 1 149 ? 3.589 -14.623 -7.739 1.00 95.81 149 LEU A N 1
ATOM 1219 C CA . LEU A 1 149 ? 4.818 -14.635 -8.529 1.00 95.81 149 LEU A CA 1
ATOM 1220 C C . LEU A 1 149 ? 5.787 -13.573 -8.016 1.00 95.81 149 LEU A C 1
ATOM 1222 O O . LEU A 1 149 ? 5.367 -12.443 -7.750 1.00 95.81 149 LEU A O 1
ATOM 1226 N N . ASN A 1 150 ? 7.070 -13.918 -7.970 1.00 96.50 150 ASN A N 1
ATOM 1227 C CA . ASN A 1 150 ? 8.131 -12.962 -7.666 1.00 96.50 150 ASN A CA 1
ATOM 1228 C C . ASN A 1 150 ? 8.440 -12.039 -8.864 1.00 96.50 150 ASN A C 1
ATOM 1230 O O . ASN A 1 150 ? 7.976 -12.269 -9.985 1.00 96.50 150 ASN A O 1
ATOM 1234 N N . LEU A 1 151 ? 9.213 -10.975 -8.627 1.00 96.56 151 LEU A N 1
ATOM 1235 C CA . LEU A 1 151 ? 9.544 -9.970 -9.645 1.00 96.56 151 LEU A CA 1
ATOM 1236 C C . LEU A 1 151 ? 10.217 -10.568 -10.892 1.00 96.56 151 LEU A C 1
ATOM 1238 O O . LEU A 1 151 ? 9.869 -10.183 -12.005 1.00 96.56 151 LEU A O 1
ATOM 1242 N N . GLU A 1 152 ? 11.107 -11.545 -10.729 1.00 95.31 152 GLU A N 1
ATOM 1243 C CA . GLU A 1 152 ? 11.782 -12.241 -11.835 1.00 95.31 152 GLU A CA 1
ATOM 1244 C C . GLU A 1 152 ? 10.783 -13.029 -12.704 1.00 95.31 152 GLU A C 1
ATOM 1246 O O . GLU A 1 152 ? 10.730 -12.886 -13.927 1.00 95.31 152 GLU A O 1
ATOM 1251 N N . GLN A 1 153 ? 9.899 -13.806 -12.077 1.00 96.06 153 GLN A N 1
ATOM 1252 C CA . GLN A 1 153 ? 8.851 -14.566 -12.762 1.00 96.06 153 GLN A CA 1
ATOM 1253 C C . GLN A 1 153 ? 7.853 -13.652 -13.481 1.00 96.06 153 GLN A C 1
ATOM 1255 O O . GLN A 1 153 ? 7.402 -13.970 -14.586 1.00 96.06 153 GLN A O 1
ATOM 1260 N N . ILE A 1 154 ? 7.484 -12.525 -12.862 1.00 94.19 154 ILE A N 1
ATOM 1261 C CA . ILE A 1 154 ? 6.630 -11.510 -13.489 1.00 94.19 154 ILE A CA 1
ATOM 1262 C C . ILE A 1 154 ? 7.340 -10.932 -14.714 1.00 94.19 154 ILE A C 1
ATOM 1264 O O . ILE A 1 154 ? 6.734 -10.861 -15.785 1.00 94.19 154 ILE A O 1
ATOM 1268 N N . TRP A 1 155 ? 8.618 -10.572 -14.580 1.00 92.69 155 TRP A N 1
ATOM 1269 C CA . TRP A 1 155 ? 9.417 -10.022 -15.669 1.00 92.69 155 TRP A CA 1
ATOM 1270 C C . TRP A 1 155 ? 9.483 -10.965 -16.872 1.00 92.69 155 TRP A C 1
ATOM 1272 O O . TRP A 1 155 ? 9.140 -10.570 -17.989 1.00 92.69 155 TRP A O 1
ATOM 1282 N N . HIS A 1 156 ? 9.799 -12.240 -16.641 1.00 91.56 156 HIS A N 1
ATOM 1283 C CA . HIS A 1 156 ? 9.823 -13.251 -17.697 1.00 91.56 156 HIS A CA 1
ATOM 1284 C C . HIS A 1 156 ? 8.472 -13.418 -18.399 1.00 91.56 156 HIS A C 1
ATOM 1286 O O . HIS A 1 156 ? 8.436 -13.579 -19.619 1.00 91.56 156 HIS A O 1
ATOM 1292 N N . LYS A 1 157 ? 7.351 -13.344 -17.668 1.00 91.19 157 LYS A N 1
ATOM 1293 C CA . LYS A 1 157 ? 6.005 -13.402 -18.266 1.00 91.19 157 LYS A CA 1
ATOM 1294 C C . LYS A 1 157 ? 5.661 -12.178 -19.110 1.00 91.19 157 LYS A C 1
ATOM 1296 O O . LYS A 1 157 ? 4.898 -12.306 -20.064 1.00 91.19 157 LYS A O 1
ATOM 1301 N N . ILE A 1 158 ? 6.170 -11.003 -18.747 1.00 88.94 158 ILE A N 1
ATOM 1302 C CA . ILE A 1 158 ? 5.970 -9.779 -19.530 1.00 88.94 158 ILE A CA 1
ATOM 1303 C C . ILE A 1 158 ? 6.779 -9.867 -20.825 1.00 88.94 158 ILE A C 1
ATOM 1305 O O . ILE A 1 158 ? 6.235 -9.648 -21.904 1.00 88.94 158 ILE A O 1
ATOM 1309 N N . ILE A 1 159 ? 8.055 -10.248 -20.730 1.00 86.25 159 ILE A N 1
ATOM 1310 C CA . ILE A 1 159 ? 8.949 -10.331 -21.890 1.00 86.25 159 ILE A CA 1
ATOM 1311 C C . ILE A 1 159 ? 8.576 -11.470 -22.842 1.00 86.25 159 ILE A C 1
ATOM 1313 O O . ILE A 1 159 ? 8.707 -11.303 -24.050 1.00 86.25 159 ILE A O 1
ATOM 1317 N N . SER A 1 160 ? 8.057 -12.600 -22.356 1.00 85.06 160 SER A N 1
ATOM 1318 C CA . SER A 1 160 ? 7.627 -13.697 -23.240 1.00 85.06 160 SER A CA 1
ATOM 1319 C C . SER A 1 160 ? 6.413 -13.354 -24.109 1.00 85.06 160 SER A C 1
ATOM 1321 O O . SER A 1 160 ? 6.182 -14.012 -25.118 1.00 85.06 160 SER A O 1
ATOM 1323 N N . ARG A 1 161 ? 5.655 -12.317 -23.737 1.00 79.81 161 ARG A N 1
ATOM 1324 C CA . ARG A 1 161 ? 4.503 -11.790 -24.485 1.00 79.81 161 ARG A CA 1
ATOM 1325 C C . ARG A 1 161 ? 4.841 -10.525 -25.278 1.00 79.81 161 ARG A C 1
ATOM 1327 O O . ARG A 1 161 ? 3.940 -9.833 -25.739 1.00 79.81 161 ARG A O 1
ATOM 1334 N N . TYR A 1 162 ? 6.125 -10.189 -25.381 1.00 74.75 162 TYR A N 1
ATOM 1335 C CA . TYR A 1 162 ? 6.596 -9.016 -26.100 1.00 74.75 162 TYR A CA 1
ATOM 1336 C C . TYR A 1 162 ? 6.381 -9.197 -27.608 1.00 74.75 162 TYR A C 1
ATOM 1338 O O . TYR A 1 162 ? 7.063 -9.999 -28.245 1.00 74.75 162 TYR A O 1
ATOM 1346 N N . GLU A 1 163 ? 5.460 -8.421 -28.175 1.00 74.06 163 GLU A N 1
ATOM 1347 C CA . GLU A 1 163 ? 5.223 -8.351 -29.617 1.00 74.06 163 GLU A CA 1
ATOM 1348 C C . GLU A 1 163 ? 5.803 -7.033 -30.161 1.00 74.06 163 GLU A C 1
ATOM 1350 O O . GLU A 1 163 ? 5.275 -5.954 -29.870 1.00 74.06 163 GLU A O 1
ATOM 1355 N N . PRO A 1 164 ? 6.927 -7.076 -30.900 1.00 72.88 164 PRO A N 1
ATOM 1356 C CA . PRO A 1 164 ? 7.596 -5.869 -31.362 1.00 72.88 164 PRO A CA 1
ATOM 1357 C C . PRO A 1 164 ? 6.820 -5.166 -32.478 1.00 72.88 164 PRO A C 1
ATOM 1359 O O . PRO A 1 164 ? 6.439 -5.765 -33.480 1.00 72.88 164 PRO A O 1
ATOM 1362 N N . LEU A 1 165 ? 6.697 -3.852 -32.343 1.00 67.88 165 LEU A N 1
ATOM 1363 C CA . LEU A 1 165 ? 6.310 -2.909 -33.382 1.00 67.88 165 LEU A CA 1
ATOM 1364 C C . LEU A 1 165 ? 7.580 -2.260 -33.942 1.00 67.88 165 LEU A C 1
ATOM 1366 O O . LEU A 1 165 ? 8.447 -1.812 -33.184 1.00 67.88 165 LEU A O 1
ATOM 1370 N N . THR A 1 166 ? 7.683 -2.198 -35.269 1.00 60.28 166 THR A N 1
ATOM 1371 C CA . THR A 1 166 ? 8.880 -1.711 -35.974 1.00 60.28 166 THR A CA 1
ATOM 1372 C C . THR A 1 166 ? 8.857 -0.221 -36.314 1.00 60.28 166 THR A C 1
ATOM 1374 O O . THR A 1 166 ? 9.885 0.306 -36.725 1.00 60.28 166 THR A O 1
ATOM 1377 N N . HIS A 1 167 ? 7.749 0.499 -36.098 1.00 61.25 167 HIS A N 1
ATOM 1378 C CA . HIS A 1 167 ? 7.664 1.924 -36.437 1.00 61.25 167 HIS A CA 1
ATOM 1379 C C . HIS A 1 167 ? 6.803 2.709 -35.439 1.00 61.25 167 HIS A C 1
ATOM 1381 O O . HIS A 1 167 ? 5.608 2.453 -35.299 1.00 61.25 167 HIS A O 1
ATOM 1387 N N . MET A 1 168 ? 7.409 3.686 -34.758 1.00 65.31 168 MET A N 1
ATOM 1388 C CA . MET A 1 168 ? 6.718 4.641 -33.889 1.00 65.31 168 MET A CA 1
ATOM 1389 C C . MET A 1 168 ? 7.432 5.994 -33.940 1.00 65.31 168 MET A C 1
ATOM 1391 O O . MET A 1 168 ? 8.656 6.034 -33.837 1.00 65.31 168 MET A O 1
ATOM 1395 N N . SER A 1 169 ? 6.680 7.093 -34.082 1.00 63.97 169 SER A N 1
ATOM 1396 C CA . SER A 1 169 ? 7.227 8.435 -33.835 1.00 63.97 169 SER A CA 1
ATOM 1397 C C . SER A 1 169 ? 7.350 8.647 -32.329 1.00 63.97 169 SER A C 1
ATOM 1399 O O . SER A 1 169 ? 6.397 8.401 -31.587 1.00 63.97 169 SER A O 1
ATOM 1401 N N . LEU A 1 170 ? 8.525 9.069 -31.871 1.00 63.19 170 LEU A N 1
ATOM 1402 C CA . LEU A 1 170 ? 8.887 9.130 -30.452 1.00 63.19 170 LEU A CA 1
ATOM 1403 C C . LEU A 1 170 ? 9.036 10.573 -29.991 1.00 63.19 170 LEU A C 1
ATOM 1405 O O . LEU A 1 170 ? 10.075 10.966 -29.465 1.00 63.19 170 LEU A O 1
ATOM 1409 N N . ASP A 1 171 ? 7.992 11.367 -30.172 1.00 70.25 171 ASP A N 1
ATOM 1410 C CA . ASP A 1 171 ? 7.978 12.719 -29.632 1.00 70.25 171 ASP A CA 1
ATOM 1411 C C . ASP A 1 171 ? 7.537 12.688 -28.161 1.00 70.25 171 ASP A C 1
ATOM 1413 O O . ASP A 1 171 ? 6.624 11.953 -27.777 1.00 70.25 171 ASP A O 1
ATOM 1417 N N . ASN A 1 172 ? 8.194 13.497 -27.322 1.00 78.81 172 ASN A N 1
ATOM 1418 C CA . ASN A 1 172 ? 7.836 13.716 -25.910 1.00 78.81 172 ASN A CA 1
ATOM 1419 C C . ASN A 1 172 ? 7.837 12.459 -25.015 1.00 78.81 172 ASN A C 1
ATOM 1421 O O . ASN A 1 172 ? 7.016 12.331 -24.096 1.00 78.81 172 ASN A O 1
ATOM 1425 N N . MET A 1 173 ? 8.777 11.545 -25.264 1.00 84.75 173 MET A N 1
ATOM 1426 C CA . MET A 1 173 ? 8.966 10.341 -24.455 1.00 84.75 173 MET A CA 1
ATOM 1427 C C . MET A 1 173 ? 9.803 10.611 -23.202 1.00 84.75 173 MET A C 1
ATOM 1429 O O . MET A 1 173 ? 10.790 11.344 -23.235 1.00 84.75 173 MET A O 1
ATOM 1433 N N . GLU A 1 174 ? 9.434 9.954 -22.106 1.00 89.88 174 GLU A N 1
ATOM 1434 C CA . GLU A 1 174 ? 10.285 9.806 -20.927 1.00 89.88 174 GLU A CA 1
ATOM 1435 C C . GLU A 1 174 ? 10.578 8.341 -20.664 1.00 89.88 174 GLU A C 1
ATOM 1437 O O . GLU A 1 174 ? 9.714 7.483 -20.839 1.00 89.88 174 GLU A O 1
ATOM 1442 N N . TYR A 1 175 ? 11.773 8.082 -20.161 1.00 88.94 175 TYR A N 1
ATOM 1443 C CA . TYR A 1 175 ? 12.267 6.773 -19.784 1.00 88.94 175 TYR A CA 1
ATOM 1444 C C . TYR A 1 175 ? 12.218 6.617 -18.272 1.00 88.94 175 TYR A C 1
ATOM 1446 O O . TYR A 1 175 ? 12.419 7.578 -17.530 1.00 88.94 175 TYR A O 1
ATOM 1454 N N . LEU A 1 176 ? 11.950 5.404 -17.809 1.00 90.00 176 LEU A N 1
ATOM 1455 C CA . LEU A 1 176 ? 12.082 5.064 -16.403 1.00 90.00 176 LEU A CA 1
ATOM 1456 C C . LEU A 1 176 ? 13.548 5.240 -15.984 1.00 90.00 176 LEU A C 1
ATOM 1458 O O . LEU A 1 176 ? 14.435 4.672 -16.620 1.00 90.00 176 LEU A O 1
ATOM 1462 N N . SER A 1 177 ? 13.798 5.995 -14.915 1.00 87.06 177 SER A N 1
ATOM 1463 C CA . SER A 1 177 ? 15.138 6.065 -14.329 1.00 87.06 177 SER A CA 1
ATOM 1464 C C . SER A 1 177 ? 15.422 4.801 -13.520 1.00 87.06 177 SER A C 1
ATOM 1466 O O . SER A 1 177 ? 14.595 4.365 -12.715 1.00 87.06 177 SER A O 1
ATOM 1468 N N . LEU A 1 178 ? 16.600 4.219 -13.736 1.00 82.56 178 LEU A N 1
ATOM 1469 C CA . LEU A 1 178 ? 17.090 3.028 -13.043 1.00 82.56 178 LEU A CA 1
ATOM 1470 C C . LEU A 1 178 ? 18.016 3.378 -11.873 1.00 82.56 178 LEU A C 1
ATOM 1472 O O . LEU A 1 178 ? 18.508 2.486 -11.181 1.00 82.56 178 LEU A O 1
ATOM 1476 N N . SER A 1 179 ? 18.207 4.678 -11.644 1.00 78.50 179 SER A N 1
ATOM 1477 C CA . SER A 1 179 ? 18.861 5.275 -10.482 1.00 78.50 179 SER A CA 1
ATOM 1478 C C . SER A 1 179 ? 17.813 6.055 -9.679 1.00 78.50 179 SER A C 1
ATOM 1480 O O . SER A 1 179 ? 17.791 7.287 -9.717 1.00 78.50 179 SER A O 1
ATOM 1482 N N . PRO A 1 180 ? 16.870 5.363 -9.013 1.00 66.94 180 PRO A N 1
ATOM 1483 C CA . PRO A 1 180 ? 15.677 6.000 -8.481 1.00 66.94 180 PRO A CA 1
ATOM 1484 C C . PRO A 1 180 ? 16.021 7.066 -7.438 1.00 66.94 180 PRO A C 1
ATOM 1486 O O . PRO A 1 180 ? 16.663 6.790 -6.426 1.00 66.94 180 PRO A O 1
ATOM 1489 N N . ASN A 1 181 ? 15.524 8.281 -7.668 1.00 68.00 181 ASN A N 1
ATOM 1490 C CA . ASN A 1 181 ? 15.457 9.329 -6.659 1.00 68.00 181 ASN A CA 1
ATOM 1491 C C . ASN A 1 181 ? 13.999 9.490 -6.200 1.00 68.00 181 ASN A C 1
ATOM 1493 O O . ASN A 1 181 ? 13.071 9.336 -6.999 1.00 68.00 181 ASN A O 1
ATOM 1497 N N . TYR A 1 182 ? 13.788 9.823 -4.925 1.00 58.50 182 TYR A N 1
ATOM 1498 C CA . TYR A 1 182 ? 12.467 9.885 -4.280 1.00 58.50 182 TYR A CA 1
ATOM 1499 C C . TYR A 1 182 ? 11.461 10.799 -5.003 1.00 58.50 182 TYR A C 1
ATOM 1501 O O . TYR A 1 182 ? 10.254 10.611 -4.874 1.00 58.50 182 TYR A O 1
ATOM 1509 N N . SER A 1 183 ? 11.944 11.776 -5.773 1.00 60.94 183 SER A N 1
ATOM 1510 C CA . SER A 1 183 ? 11.137 12.808 -6.430 1.00 60.94 183 SER A CA 1
ATOM 1511 C C . SER A 1 183 ? 10.977 12.643 -7.944 1.00 60.94 183 SER A C 1
ATOM 1513 O O . SER A 1 183 ? 10.165 13.355 -8.535 1.00 60.94 183 SER A O 1
ATOM 1515 N N . CYS A 1 184 ? 11.713 11.734 -8.597 1.00 70.75 184 CYS A N 1
ATOM 1516 C CA . CYS A 1 184 ? 11.704 11.648 -10.057 1.00 70.75 184 CYS A CA 1
ATOM 1517 C C . CYS A 1 184 ? 11.919 10.218 -10.563 1.00 70.75 184 CYS A C 1
ATOM 1519 O O . CYS A 1 184 ? 13.021 9.682 -10.511 1.00 70.75 184 CYS A O 1
ATOM 1521 N N . TYR A 1 185 ? 10.851 9.597 -11.072 1.00 85.12 185 TYR A N 1
ATOM 1522 C CA . TYR A 1 185 ? 10.901 8.245 -11.655 1.00 85.12 185 TYR A CA 1
ATOM 1523 C C . TYR A 1 185 ? 11.185 8.251 -13.157 1.00 85.12 185 TYR A C 1
ATOM 1525 O O . TYR A 1 185 ? 11.400 7.194 -13.741 1.00 85.12 185 TYR A O 1
ATOM 1533 N N . TRP A 1 186 ? 11.143 9.421 -13.788 1.00 88.19 186 TRP A N 1
ATOM 1534 C CA . TRP A 1 186 ? 11.120 9.559 -15.237 1.00 88.19 186 TRP A CA 1
ATOM 1535 C C . TRP A 1 186 ? 12.177 10.560 -15.686 1.00 88.19 186 TRP A C 1
ATOM 1537 O O . TRP A 1 186 ? 12.285 11.643 -15.121 1.00 88.19 186 TRP A O 1
ATOM 1547 N N . SER A 1 187 ? 12.951 10.191 -16.698 1.00 85.44 187 SER A N 1
ATOM 1548 C CA . SER A 1 187 ? 14.066 10.961 -17.244 1.00 85.44 187 SER A CA 1
ATOM 1549 C C . SER A 1 187 ? 13.907 11.125 -18.753 1.00 85.44 187 SER A C 1
ATOM 1551 O O . SER A 1 187 ? 13.298 10.292 -19.423 1.00 85.44 187 SER A O 1
ATOM 1553 N N . SER A 1 188 ? 14.473 12.192 -19.313 1.00 83.25 188 SER A N 1
ATOM 1554 C CA . SER A 1 188 ? 14.622 12.339 -20.767 1.00 83.25 188 SER A CA 1
ATOM 1555 C C . SER A 1 188 ? 15.749 11.466 -21.328 1.00 83.25 188 SER A C 1
ATOM 1557 O O . SER A 1 188 ? 15.803 11.235 -22.535 1.00 83.25 188 SER A O 1
ATOM 1559 N N . VAL A 1 189 ? 16.639 10.966 -20.465 1.00 81.00 189 VAL A N 1
ATOM 1560 C CA . VAL A 1 189 ? 17.778 10.130 -20.848 1.00 81.00 189 VAL A CA 1
ATOM 1561 C C . VAL A 1 189 ? 17.381 8.652 -20.772 1.00 81.00 189 VAL A C 1
ATOM 1563 O O . VAL A 1 189 ? 16.910 8.209 -19.723 1.00 81.00 189 VAL A O 1
ATOM 1566 N N . PRO A 1 190 ? 17.572 7.869 -21.849 1.00 78.31 190 PRO A N 1
ATOM 1567 C CA . PRO A 1 190 ? 17.278 6.444 -21.836 1.00 78.31 190 PRO A CA 1
ATOM 1568 C C . PRO A 1 190 ? 18.302 5.675 -21.000 1.00 78.31 190 PRO A C 1
ATOM 1570 O O . PRO A 1 190 ? 19.451 5.505 -21.407 1.00 78.31 190 PRO A O 1
ATOM 1573 N N . GLU A 1 191 ? 17.858 5.145 -19.865 1.00 78.56 191 GLU A N 1
ATOM 1574 C CA . GLU A 1 191 ? 18.591 4.139 -19.095 1.00 78.56 191 GLU A CA 1
ATOM 1575 C C . GLU A 1 191 ? 18.090 2.736 -19.485 1.00 78.56 191 GLU A C 1
ATOM 1577 O O . GLU A 1 191 ? 16.885 2.516 -19.652 1.00 78.56 191 GLU A O 1
ATOM 1582 N N . LYS A 1 192 ? 19.010 1.786 -19.698 1.00 75.12 192 LYS A N 1
ATOM 1583 C CA . LYS A 1 192 ? 18.724 0.470 -20.299 1.00 75.12 192 LYS A CA 1
ATOM 1584 C C . LYS A 1 192 ? 19.287 -0.666 -19.454 1.00 75.12 192 LYS A C 1
ATOM 1586 O O . LYS A 1 192 ? 20.413 -0.572 -18.978 1.00 75.12 192 LYS A O 1
ATOM 1591 N N . ILE A 1 193 ? 18.548 -1.772 -19.373 1.00 74.06 193 ILE A N 1
ATOM 1592 C CA . ILE A 1 193 ? 19.007 -3.049 -18.795 1.00 74.06 193 ILE A CA 1
ATOM 1593 C C . ILE A 1 193 ? 18.773 -4.129 -19.818 1.00 74.06 193 ILE A C 1
ATOM 1595 O O . ILE A 1 193 ? 17.656 -4.261 -20.313 1.00 74.06 193 ILE A O 1
ATOM 1599 N N . ASN A 1 194 ? 19.807 -4.897 -20.157 1.00 73.81 194 ASN A N 1
ATOM 1600 C CA . ASN A 1 194 ? 19.702 -5.933 -21.188 1.00 73.81 194 ASN A CA 1
ATOM 1601 C C . ASN A 1 194 ? 19.076 -5.380 -22.484 1.00 73.81 194 ASN A C 1
ATOM 1603 O O . ASN A 1 194 ? 18.278 -6.043 -23.146 1.00 73.81 194 ASN A O 1
ATOM 1607 N N . ASN A 1 195 ? 19.428 -4.129 -22.817 1.00 80.56 195 ASN A N 1
ATOM 1608 C CA . ASN A 1 195 ? 18.892 -3.338 -23.925 1.00 80.56 195 ASN A CA 1
ATOM 1609 C C . ASN A 1 195 ? 17.410 -2.944 -23.842 1.00 80.56 195 ASN A C 1
ATOM 1611 O O . ASN A 1 195 ? 16.872 -2.454 -24.834 1.00 80.56 195 ASN A O 1
ATOM 1615 N N . ILE A 1 196 ? 16.757 -3.131 -22.696 1.00 85.88 196 ILE A N 1
ATOM 1616 C CA . ILE A 1 196 ? 15.338 -2.849 -22.492 1.00 85.88 196 ILE A CA 1
ATOM 1617 C C . ILE A 1 196 ? 15.149 -1.614 -21.603 1.00 85.88 196 ILE A C 1
ATOM 1619 O O . ILE A 1 196 ? 15.844 -1.448 -20.599 1.00 85.88 196 ILE A O 1
ATOM 1623 N N . SER A 1 197 ? 14.177 -0.771 -21.956 1.00 87.81 197 SER A N 1
ATOM 1624 C CA . SER A 1 197 ? 13.719 0.372 -21.157 1.00 87.81 197 SER A CA 1
ATOM 1625 C C . SER A 1 197 ? 12.194 0.428 -21.116 1.00 87.81 197 SER A C 1
ATOM 1627 O O . SER A 1 197 ? 11.530 0.163 -22.119 1.00 87.81 197 SER A O 1
ATOM 1629 N N . LEU A 1 198 ? 11.634 0.850 -19.982 1.00 90.94 198 LEU A N 1
ATOM 1630 C CA . LEU A 1 198 ? 10.242 1.291 -19.899 1.00 90.94 198 LEU A CA 1
ATOM 1631 C C . LEU A 1 198 ? 10.174 2.775 -20.257 1.00 90.94 198 LEU A C 1
ATOM 1633 O O . LEU A 1 198 ? 10.928 3.575 -19.708 1.00 90.94 198 LEU A O 1
ATOM 1637 N N . LEU A 1 199 ? 9.260 3.144 -21.146 1.00 90.12 199 LEU A N 1
ATOM 1638 C CA . LEU A 1 199 ? 9.015 4.534 -21.517 1.00 90.12 199 LEU A CA 1
ATOM 1639 C C . LEU A 1 199 ? 7.531 4.877 -21.481 1.00 90.12 199 LEU A C 1
ATOM 1641 O O . LEU A 1 199 ? 6.669 4.000 -21.573 1.00 90.12 199 LEU A O 1
ATOM 1645 N N . ARG A 1 200 ? 7.239 6.169 -21.361 1.00 89.31 200 ARG A N 1
ATOM 1646 C CA . ARG A 1 200 ? 5.885 6.713 -21.420 1.00 89.31 200 ARG A CA 1
ATOM 1647 C C . ARG A 1 200 ? 5.819 7.944 -22.312 1.00 89.31 200 ARG A C 1
ATOM 1649 O O . ARG A 1 200 ? 6.754 8.741 -22.334 1.00 89.31 200 ARG A O 1
ATOM 1656 N N . ASN A 1 201 ? 4.680 8.136 -22.967 1.00 85.56 201 ASN A N 1
ATOM 1657 C CA . ASN A 1 201 ? 4.365 9.373 -23.674 1.00 85.56 201 ASN A CA 1
ATOM 1658 C C . ASN A 1 201 ? 3.586 10.326 -22.751 1.00 85.56 201 ASN A C 1
ATOM 1660 O O . ASN A 1 201 ? 2.534 9.952 -22.224 1.00 85.56 201 ASN A O 1
ATOM 1664 N N . LYS A 1 202 ? 4.087 11.557 -22.569 1.00 75.94 202 LYS A N 1
ATOM 1665 C CA . LYS A 1 202 ? 3.437 12.591 -21.740 1.00 75.94 202 LYS A CA 1
ATOM 1666 C C . LYS A 1 202 ? 2.104 13.095 -22.285 1.00 75.94 202 LYS A C 1
ATOM 1668 O O . LYS A 1 202 ? 1.280 13.538 -21.495 1.00 75.94 202 LYS A O 1
ATOM 1673 N N . GLN A 1 203 ? 1.926 13.093 -23.603 1.00 70.50 203 GLN A N 1
ATOM 1674 C CA . GLN A 1 203 ? 0.812 13.770 -24.273 1.00 70.50 203 GLN A CA 1
ATOM 1675 C C . GLN A 1 203 ? -0.477 12.947 -24.301 1.00 70.50 203 GLN A C 1
ATOM 1677 O O . GLN A 1 203 ? -1.536 13.483 -24.606 1.00 70.50 203 GLN A O 1
ATOM 1682 N N . CYS A 1 204 ? -0.421 11.655 -23.983 1.00 67.12 204 CYS A N 1
ATOM 1683 C CA . CYS A 1 204 ? -1.629 10.846 -23.863 1.00 67.12 204 CYS A CA 1
ATOM 1684 C C . CYS A 1 204 ? -2.305 11.127 -22.511 1.00 67.12 204 CYS A C 1
ATOM 1686 O O . CYS A 1 204 ? -1.629 11.043 -21.486 1.00 67.12 204 CYS A O 1
ATOM 1688 N N . GLU A 1 205 ? -3.620 11.384 -22.497 1.00 60.09 205 GLU A N 1
ATOM 1689 C CA . GLU A 1 205 ? -4.394 11.719 -21.279 1.00 60.09 205 GLU A CA 1
ATOM 1690 C C . GLU A 1 205 ? -4.157 10.731 -20.126 1.00 60.09 205 GLU A C 1
ATOM 1692 O O . GLU A 1 205 ? -3.969 11.141 -18.984 1.00 60.09 205 GLU A O 1
ATOM 1697 N N . ASN A 1 206 ? -4.036 9.438 -20.442 1.00 64.75 206 ASN A N 1
ATOM 1698 C CA . ASN A 1 206 ? -3.754 8.376 -19.473 1.00 64.75 206 ASN A CA 1
ATOM 1699 C C . ASN A 1 206 ? -2.319 7.830 -19.535 1.00 64.75 206 ASN A C 1
ATOM 1701 O O . ASN A 1 206 ? -2.051 6.771 -18.973 1.00 64.75 206 ASN A O 1
ATOM 1705 N N . ARG A 1 207 ? -1.407 8.549 -20.208 1.00 73.25 207 ARG A N 1
ATOM 1706 C CA . ARG A 1 207 ? -0.009 8.178 -20.502 1.00 73.25 207 ARG A CA 1
ATOM 1707 C C . ARG A 1 207 ? 0.098 6.801 -21.167 1.00 73.25 207 ARG A C 1
ATOM 1709 O O . ARG A 1 207 ? -0.103 5.768 -20.545 1.00 73.25 207 ARG A O 1
ATOM 1716 N N . CYS A 1 208 ? 0.470 6.752 -22.442 1.00 83.94 208 CYS A N 1
ATOM 1717 C CA . CYS A 1 208 ? 0.744 5.467 -23.088 1.00 83.94 208 CYS A CA 1
ATOM 1718 C C . CYS A 1 208 ? 2.128 4.969 -22.669 1.00 83.94 208 CYS A C 1
ATOM 1720 O O . CYS A 1 208 ? 3.097 5.723 -22.764 1.00 83.94 208 CYS A O 1
ATOM 1722 N N . TYR A 1 209 ? 2.218 3.710 -22.246 1.00 89.44 209 TYR A N 1
ATOM 1723 C CA . TYR A 1 209 ? 3.459 3.076 -21.808 1.00 89.44 209 TYR A CA 1
ATOM 1724 C C . TYR A 1 209 ? 3.939 2.049 -22.829 1.00 89.44 209 TYR A C 1
ATOM 1726 O O . TYR A 1 209 ? 3.136 1.338 -23.440 1.00 89.44 209 TYR A O 1
ATOM 1734 N N . TYR A 1 210 ? 5.256 1.944 -22.980 1.00 88.75 210 TYR A N 1
ATOM 1735 C CA . TYR A 1 210 ? 5.884 1.037 -23.929 1.00 88.75 210 TYR A CA 1
ATOM 1736 C C . TYR A 1 210 ? 7.140 0.404 -23.335 1.00 88.75 210 TYR A C 1
ATOM 1738 O O . TYR A 1 210 ? 7.859 1.035 -22.559 1.00 88.75 210 TYR A O 1
ATOM 1746 N N . LEU A 1 211 ? 7.437 -0.824 -23.749 1.00 89.62 211 LEU A N 1
ATOM 1747 C CA . LEU A 1 211 ? 8.772 -1.395 -23.608 1.00 89.62 211 LEU A CA 1
ATOM 1748 C C . LEU A 1 211 ? 9.551 -1.152 -24.895 1.00 89.62 211 LEU A C 1
ATOM 1750 O O . LEU A 1 211 ? 9.098 -1.511 -25.981 1.00 89.62 211 LEU A O 1
ATOM 1754 N N . CYS A 1 212 ? 10.728 -0.561 -24.767 1.00 87.06 212 CYS A N 1
ATOM 1755 C CA . CYS A 1 212 ? 11.685 -0.395 -25.849 1.00 87.06 212 CYS A CA 1
ATOM 1756 C C . CYS A 1 212 ? 12.791 -1.427 -25.695 1.00 87.06 212 CYS A C 1
ATOM 1758 O O . CYS A 1 212 ? 13.307 -1.581 -24.593 1.00 87.06 212 CYS A O 1
ATOM 1760 N N . LYS A 1 213 ? 13.167 -2.095 -26.787 1.00 84.06 213 LYS A N 1
ATOM 1761 C CA . LYS A 1 213 ? 14.358 -2.939 -26.869 1.00 84.06 213 LYS A CA 1
ATOM 1762 C C . LYS A 1 213 ? 15.260 -2.422 -27.983 1.00 84.06 213 LYS A C 1
ATOM 1764 O O . LYS A 1 213 ? 14.873 -2.454 -29.148 1.00 84.06 213 LYS A O 1
ATOM 1769 N N . SER A 1 214 ? 16.457 -1.950 -27.648 1.00 76.69 214 SER A N 1
ATOM 1770 C CA . SER A 1 214 ? 17.411 -1.432 -28.638 1.00 76.69 214 SER A CA 1
ATOM 1771 C C . SER A 1 214 ? 18.446 -2.478 -29.048 1.00 76.69 214 SER A C 1
ATOM 1773 O O . SER A 1 214 ? 19.212 -2.932 -28.205 1.00 76.69 214 SER A O 1
ATOM 1775 N N . SER A 1 215 ? 18.530 -2.828 -30.327 1.00 71.31 215 SER A N 1
ATOM 1776 C CA . SER A 1 215 ? 19.701 -3.515 -30.884 1.00 71.31 215 SER A CA 1
ATOM 1777 C C . SER A 1 215 ? 20.686 -2.501 -31.485 1.00 71.31 215 SER A C 1
ATOM 1779 O O . SER A 1 215 ? 20.426 -1.297 -31.489 1.00 71.31 215 SER A O 1
ATOM 1781 N N . SER A 1 216 ? 21.822 -2.986 -31.989 1.00 68.06 216 SER A N 1
ATOM 1782 C CA . SER A 1 216 ? 22.792 -2.189 -32.751 1.00 68.06 216 SER A CA 1
ATOM 1783 C C . SER A 1 216 ? 22.218 -1.583 -34.038 1.00 68.06 216 SER A C 1
ATOM 1785 O O . SER A 1 216 ? 22.776 -0.616 -34.543 1.00 68.06 216 SER A O 1
ATOM 1787 N N . GLU A 1 217 ? 21.125 -2.137 -34.567 1.00 66.25 217 GLU A N 1
ATOM 1788 C CA . GLU A 1 217 ? 20.593 -1.801 -35.896 1.00 66.25 217 GLU A CA 1
ATOM 1789 C C . GLU A 1 217 ? 19.198 -1.172 -35.850 1.00 66.25 217 GLU A C 1
ATOM 1791 O O . GLU A 1 217 ? 18.833 -0.409 -36.742 1.00 66.25 217 GLU A O 1
ATOM 1796 N N . CYS A 1 218 ? 18.397 -1.471 -34.824 1.00 69.94 218 CYS A N 1
ATOM 1797 C CA . CYS A 1 218 ? 17.042 -0.943 -34.711 1.00 69.94 218 CYS A CA 1
ATOM 1798 C C . CYS A 1 218 ? 16.573 -0.848 -33.260 1.00 69.94 218 CYS A C 1
ATOM 1800 O O . CYS A 1 218 ? 17.113 -1.483 -32.351 1.00 69.94 218 CYS A O 1
ATOM 1802 N N . VAL A 1 219 ? 15.523 -0.058 -33.045 1.00 76.69 219 VAL A N 1
ATOM 1803 C CA . VAL A 1 219 ? 14.824 0.004 -31.766 1.00 76.69 219 VAL A CA 1
ATOM 1804 C C . VAL A 1 219 ? 13.410 -0.521 -31.954 1.00 76.69 219 VAL A C 1
ATOM 1806 O O . VAL A 1 219 ? 12.665 -0.024 -32.794 1.00 76.69 219 VAL A O 1
ATOM 1809 N N . LEU A 1 220 ? 13.063 -1.546 -31.181 1.00 82.44 220 LEU A N 1
ATOM 1810 C CA . LEU A 1 220 ? 11.756 -2.188 -31.203 1.00 82.44 220 LEU A CA 1
ATOM 1811 C C . LEU A 1 220 ? 10.909 -1.670 -30.046 1.00 82.44 220 LEU A C 1
ATOM 1813 O O . LEU A 1 220 ? 11.399 -1.540 -28.922 1.00 82.44 220 LEU A O 1
ATOM 1817 N N . TYR A 1 221 ? 9.628 -1.422 -30.303 1.00 84.38 221 TYR A N 1
ATOM 1818 C CA . TYR A 1 221 ? 8.690 -0.903 -29.308 1.00 84.38 221 TYR A CA 1
ATOM 1819 C C . TYR A 1 221 ? 7.534 -1.872 -29.111 1.00 84.38 221 TYR A C 1
ATOM 1821 O O . TYR A 1 221 ? 6.993 -2.382 -30.076 1.00 84.38 221 TYR A O 1
ATOM 1829 N N . CYS A 1 222 ? 7.097 -2.091 -27.878 1.00 86.50 222 CYS A N 1
ATOM 1830 C CA . CYS A 1 222 ? 5.881 -2.845 -27.582 1.00 86.50 222 CYS A CA 1
ATOM 1831 C C . CYS A 1 222 ? 4.980 -1.977 -26.720 1.00 86.50 222 CYS A C 1
ATOM 1833 O O . CYS A 1 222 ? 5.365 -1.606 -25.608 1.00 86.50 222 CYS A O 1
ATOM 1835 N N . LYS A 1 223 ? 3.784 -1.647 -27.218 1.00 86.75 223 LYS A N 1
ATOM 1836 C CA . LYS A 1 223 ? 2.778 -0.952 -26.410 1.00 86.75 223 LYS A CA 1
ATOM 1837 C C . LYS A 1 223 ? 2.309 -1.882 -25.301 1.00 86.75 223 LYS A C 1
ATOM 1839 O O . LYS A 1 223 ? 1.966 -3.032 -25.558 1.00 86.75 223 LYS A O 1
ATOM 1844 N N . LEU A 1 224 ? 2.300 -1.379 -24.074 1.00 88.56 224 LEU A N 1
ATOM 1845 C CA . LEU A 1 224 ? 1.796 -2.128 -22.936 1.00 88.56 224 LEU A CA 1
ATOM 1846 C C . LEU A 1 224 ? 0.269 -1.972 -22.848 1.00 88.56 224 LEU A C 1
ATOM 1848 O O . LEU A 1 224 ? -0.230 -0.851 -22.974 1.00 88.56 224 LEU A O 1
ATOM 1852 N N . PRO A 1 225 ? -0.478 -3.070 -22.631 1.00 88.44 225 PRO A N 1
ATOM 1853 C CA . PRO A 1 225 ? -1.908 -3.011 -22.355 1.00 88.44 225 PRO A CA 1
ATOM 1854 C C . PRO A 1 225 ? -2.240 -2.141 -21.140 1.00 88.44 225 PRO A C 1
ATOM 1856 O O . PRO A 1 225 ? -1.517 -2.164 -20.143 1.00 88.44 225 PRO A O 1
ATOM 1859 N N . ASP A 1 226 ? -3.383 -1.452 -21.182 1.00 88.06 226 ASP A N 1
ATOM 1860 C CA . ASP A 1 226 ? -3.796 -0.510 -20.133 1.00 88.06 226 ASP A CA 1
ATOM 1861 C C . ASP A 1 226 ? -3.853 -1.150 -18.740 1.00 88.06 226 ASP A C 1
ATOM 1863 O O . ASP A 1 226 ? -3.375 -0.566 -17.769 1.00 88.06 226 ASP A O 1
ATOM 1867 N N . PHE A 1 227 ? -4.344 -2.386 -18.628 1.00 86.62 227 PHE A N 1
ATOM 1868 C CA . PHE A 1 227 ? -4.444 -3.077 -17.338 1.00 86.62 227 PHE A CA 1
ATOM 1869 C C . PHE A 1 227 ? -3.085 -3.332 -16.655 1.00 86.62 227 PHE A C 1
ATOM 1871 O O . PHE A 1 227 ? -3.057 -3.571 -15.452 1.00 86.62 227 PHE A O 1
ATOM 1878 N N . LEU A 1 228 ? -1.964 -3.290 -17.390 1.00 88.25 228 LEU A N 1
ATOM 1879 C CA . LEU A 1 228 ? -0.618 -3.440 -16.822 1.00 88.25 228 LEU A CA 1
ATOM 1880 C C . LEU A 1 228 ? -0.010 -2.119 -16.339 1.00 88.25 228 LEU A C 1
ATOM 1882 O O . LEU A 1 228 ? 1.038 -2.141 -15.695 1.00 88.25 228 LEU A O 1
ATOM 1886 N N . VAL A 1 229 ? -0.602 -0.973 -16.692 1.00 89.62 229 VAL A N 1
ATOM 1887 C CA . VAL A 1 229 ? 0.065 0.331 -16.541 1.00 89.62 229 VAL A CA 1
ATOM 1888 C C . VAL A 1 229 ? -0.795 1.413 -15.900 1.00 89.62 229 VAL A C 1
ATOM 1890 O O . VAL A 1 229 ? -0.261 2.253 -15.166 1.00 89.62 229 VAL A O 1
ATOM 1893 N N . GLN A 1 230 ? -2.110 1.372 -16.116 1.00 89.25 230 GLN A N 1
ATOM 1894 C CA . GLN A 1 230 ? -3.065 2.311 -15.533 1.00 89.25 230 GLN A CA 1
ATOM 1895 C C . GLN A 1 230 ? -3.124 2.183 -14.006 1.00 89.25 230 GLN A C 1
ATOM 1897 O O . GLN A 1 230 ? -2.692 1.189 -13.427 1.00 89.25 230 GLN A O 1
ATOM 1902 N N . ASN A 1 231 ? -3.633 3.215 -13.326 1.00 87.56 231 ASN A N 1
ATOM 1903 C CA . ASN A 1 231 ? -3.777 3.238 -11.861 1.00 87.56 231 ASN A CA 1
ATOM 1904 C C . ASN A 1 231 ? -2.479 2.922 -11.093 1.00 87.56 231 ASN A C 1
ATOM 1906 O O . ASN A 1 231 ? -2.504 2.321 -10.023 1.00 87.56 231 ASN A O 1
ATOM 1910 N N . ARG A 1 232 ? -1.334 3.362 -11.635 1.00 90.62 232 ARG A N 1
ATOM 1911 C CA . ARG A 1 232 ? 0.021 3.095 -11.116 1.00 90.62 232 ARG A CA 1
ATOM 1912 C C . ARG A 1 232 ? 0.468 1.625 -11.191 1.00 90.62 232 ARG A C 1
ATOM 1914 O O . ARG A 1 232 ? 1.528 1.312 -10.654 1.00 90.62 232 ARG A O 1
ATOM 1921 N N . GLU A 1 233 ? -0.236 0.740 -11.901 1.00 92.81 233 GLU A N 1
ATOM 1922 C CA . GLU A 1 233 ? 0.221 -0.648 -12.112 1.00 92.81 233 GLU A CA 1
ATOM 1923 C C . GLU A 1 233 ? 1.555 -0.725 -12.869 1.00 92.81 233 GLU A C 1
ATOM 1925 O O . GLU A 1 233 ? 2.306 -1.682 -12.679 1.00 92.81 233 GLU A O 1
ATOM 1930 N N . TYR A 1 234 ? 1.944 0.331 -13.602 1.00 92.44 234 TYR A N 1
ATOM 1931 C CA . TYR A 1 234 ? 3.272 0.419 -14.223 1.00 92.44 234 TYR A CA 1
ATOM 1932 C C . TYR A 1 234 ? 4.411 0.254 -13.200 1.00 92.44 234 TYR A C 1
ATOM 1934 O O . TYR A 1 234 ? 5.506 -0.171 -13.570 1.00 92.44 234 TYR A O 1
ATOM 1942 N N . LEU A 1 235 ? 4.166 0.556 -11.914 1.00 93.75 235 LEU A N 1
ATOM 1943 C CA . LEU A 1 235 ? 5.129 0.336 -10.837 1.00 93.75 235 LEU A CA 1
ATOM 1944 C C . LEU A 1 235 ? 5.530 -1.134 -10.743 1.00 93.75 235 LEU A C 1
ATOM 1946 O O . LEU A 1 235 ? 6.676 -1.417 -10.424 1.00 93.75 235 LEU A O 1
ATOM 1950 N N . ARG A 1 236 ? 4.648 -2.081 -11.072 1.00 94.56 236 ARG A N 1
ATOM 1951 C CA . ARG A 1 236 ? 4.988 -3.509 -11.121 1.00 94.56 236 ARG A CA 1
ATOM 1952 C C . ARG A 1 236 ? 6.109 -3.782 -12.111 1.00 94.56 236 ARG A C 1
ATOM 1954 O O . ARG A 1 236 ? 7.084 -4.435 -11.755 1.00 94.56 236 ARG A O 1
ATOM 1961 N N . ILE A 1 237 ? 6.004 -3.214 -13.308 1.00 93.62 237 ILE A N 1
ATOM 1962 C CA . ILE A 1 237 ? 7.018 -3.330 -14.361 1.00 93.62 237 ILE A CA 1
ATOM 1963 C C . ILE A 1 237 ? 8.296 -2.599 -13.948 1.00 93.62 237 ILE A C 1
ATOM 1965 O O . ILE A 1 237 ? 9.389 -3.131 -14.109 1.00 93.62 237 ILE A O 1
ATOM 1969 N N . ALA A 1 238 ? 8.164 -1.408 -13.363 1.00 93.38 238 ALA A N 1
ATOM 1970 C CA . ALA A 1 238 ? 9.306 -0.637 -12.892 1.00 93.38 238 ALA A CA 1
ATOM 1971 C C . ALA A 1 238 ? 10.094 -1.366 -11.789 1.00 93.38 238 ALA A C 1
ATOM 1973 O O . ALA A 1 238 ? 11.316 -1.438 -11.855 1.00 93.38 238 ALA A O 1
ATOM 1974 N N . ASN A 1 239 ? 9.399 -1.972 -10.821 1.00 94.75 239 ASN A N 1
ATOM 1975 C CA . ASN A 1 239 ? 10.015 -2.789 -9.776 1.00 94.75 239 ASN A CA 1
ATOM 1976 C C . ASN A 1 239 ? 10.694 -4.038 -10.369 1.00 94.75 239 ASN A C 1
ATOM 1978 O O . ASN A 1 239 ? 11.781 -4.389 -9.925 1.00 94.75 239 ASN A O 1
ATOM 1982 N N . CYS A 1 240 ? 10.104 -4.676 -11.389 1.00 94.56 240 CYS A N 1
ATOM 1983 C CA . CYS A 1 240 ? 10.738 -5.795 -12.101 1.00 94.56 240 CYS A CA 1
ATOM 1984 C C . CYS A 1 240 ? 12.051 -5.371 -12.773 1.00 94.56 240 CYS A C 1
ATOM 1986 O O . CYS A 1 240 ? 13.069 -6.029 -12.590 1.00 94.56 240 CYS A O 1
ATOM 1988 N N . LEU A 1 241 ? 12.039 -4.249 -13.500 1.00 92.00 241 LEU A N 1
ATOM 1989 C CA . LEU A 1 241 ? 13.228 -3.702 -14.157 1.00 92.00 241 LEU A CA 1
ATOM 1990 C C . LEU A 1 241 ? 14.321 -3.344 -13.149 1.00 92.00 241 LEU A C 1
ATOM 1992 O O . LEU A 1 241 ? 15.466 -3.735 -13.326 1.00 92.00 241 LEU A O 1
ATOM 1996 N N . LEU A 1 242 ? 13.973 -2.641 -12.072 1.00 91.94 242 LEU A N 1
ATOM 1997 C CA . LEU A 1 242 ? 14.932 -2.292 -11.024 1.00 91.94 242 LEU A CA 1
ATOM 1998 C C . LEU A 1 242 ? 15.499 -3.528 -10.312 1.00 91.94 242 LEU A C 1
ATOM 2000 O O . LEU A 1 242 ? 16.658 -3.529 -9.904 1.00 91.94 242 LEU A O 1
ATOM 2004 N N . ASN A 1 243 ? 14.696 -4.581 -10.150 1.00 92.94 243 ASN A N 1
ATOM 2005 C CA . ASN A 1 243 ? 15.165 -5.841 -9.584 1.00 92.94 243 ASN A CA 1
ATOM 2006 C C . ASN A 1 243 ? 16.157 -6.539 -10.526 1.00 92.94 243 ASN A C 1
ATOM 2008 O O . ASN A 1 243 ? 17.200 -6.996 -10.071 1.00 92.94 243 ASN A O 1
ATOM 2012 N N . GLU A 1 244 ? 15.867 -6.558 -11.830 1.00 91.19 244 GLU A N 1
ATOM 2013 C CA . GLU A 1 244 ? 16.754 -7.107 -12.864 1.00 91.19 244 GLU A CA 1
ATOM 2014 C C . GLU A 1 244 ? 18.107 -6.372 -12.919 1.00 91.19 244 GLU A C 1
ATOM 2016 O O . GLU A 1 244 ? 19.145 -7.007 -13.085 1.00 91.19 244 GLU A O 1
ATOM 2021 N N . SER A 1 245 ? 18.135 -5.045 -12.722 1.00 87.75 245 SER A N 1
ATOM 2022 C CA . SER A 1 245 ? 19.395 -4.286 -12.598 1.00 87.75 245 SER A CA 1
ATOM 2023 C C . SER A 1 245 ? 20.078 -4.383 -11.244 1.00 87.75 245 SER A C 1
ATOM 2025 O O . SER A 1 245 ? 21.113 -3.747 -11.064 1.00 87.75 245 SER A O 1
ATOM 2027 N N . GLN A 1 246 ? 19.510 -5.115 -10.284 1.00 89.62 246 GLN A N 1
ATOM 2028 C CA . GLN A 1 246 ? 19.984 -5.137 -8.897 1.00 89.62 246 GLN A CA 1
ATOM 2029 C C . GLN A 1 246 ? 19.996 -3.742 -8.233 1.00 89.62 246 GLN A C 1
ATOM 2031 O O . GLN A 1 246 ? 20.695 -3.525 -7.246 1.00 89.62 246 GLN A O 1
ATOM 2036 N N . ASN A 1 247 ? 19.180 -2.809 -8.739 1.00 90.69 247 ASN A N 1
ATOM 2037 C CA . ASN A 1 247 ? 19.068 -1.432 -8.248 1.00 90.69 247 ASN A CA 1
ATOM 2038 C C . ASN A 1 247 ? 17.733 -1.146 -7.549 1.00 90.69 247 ASN A C 1
ATOM 2040 O O . ASN A 1 247 ? 17.456 0.010 -7.228 1.00 90.69 247 ASN A O 1
ATOM 2044 N N . LEU A 1 248 ? 16.886 -2.156 -7.311 1.00 92.75 248 LEU A N 1
ATOM 2045 C CA . LEU A 1 248 ? 15.646 -1.976 -6.557 1.00 92.75 248 LEU A CA 1
ATOM 2046 C C . LEU A 1 248 ? 15.970 -1.568 -5.111 1.00 92.75 248 LEU A C 1
ATOM 2048 O O . LEU A 1 248 ? 16.535 -2.374 -4.366 1.00 92.75 248 LEU A O 1
ATOM 2052 N N . PRO A 1 249 ? 15.608 -0.345 -4.676 1.00 93.00 249 PRO A N 1
ATOM 2053 C CA . PRO A 1 249 ? 15.947 0.111 -3.339 1.00 93.00 249 PRO A CA 1
ATOM 2054 C C . PRO A 1 249 ? 15.240 -0.719 -2.269 1.00 93.00 249 PRO A C 1
ATOM 2056 O O . PRO A 1 249 ? 14.013 -0.831 -2.256 1.00 93.00 249 PRO A O 1
ATOM 2059 N N . SER A 1 250 ? 16.021 -1.241 -1.326 1.00 95.19 250 SER A N 1
ATOM 2060 C CA . SER A 1 250 ? 15.496 -1.865 -0.112 1.00 95.19 250 SER A CA 1
ATOM 2061 C C . SER A 1 250 ? 14.694 -0.852 0.702 1.00 95.19 250 SER A C 1
ATOM 2063 O O . SER A 1 250 ? 15.150 0.276 0.917 1.00 95.19 250 SER A O 1
ATOM 2065 N N . SER A 1 251 ? 13.521 -1.254 1.196 1.00 96.56 251 SER A N 1
ATOM 2066 C CA . SER A 1 251 ? 12.787 -0.429 2.158 1.00 96.56 251 SER A CA 1
ATOM 2067 C C . SER A 1 251 ? 13.533 -0.390 3.481 1.00 96.56 251 SER A C 1
ATOM 2069 O O . SER A 1 251 ? 14.012 -1.408 3.980 1.00 96.56 251 SER A O 1
ATOM 2071 N N . LYS A 1 252 ? 13.639 0.791 4.074 1.00 97.12 252 LYS A N 1
ATOM 2072 C CA . LYS A 1 252 ? 14.341 0.965 5.341 1.00 97.12 252 LYS A CA 1
ATOM 2073 C C . LYS A 1 252 ? 13.357 0.920 6.494 1.00 97.12 252 LYS A C 1
ATOM 2075 O O . LYS A 1 252 ? 12.201 1.300 6.339 1.00 97.12 252 LYS A O 1
ATOM 2080 N N . TYR A 1 253 ? 13.807 0.474 7.658 1.00 97.56 253 TYR A N 1
ATOM 2081 C CA . TYR A 1 253 ? 12.961 0.496 8.843 1.00 97.56 253 TYR A CA 1
ATOM 2082 C C . TYR A 1 253 ? 13.736 0.762 10.130 1.00 97.56 253 TYR A C 1
ATOM 2084 O O . TYR A 1 253 ? 14.917 0.421 10.238 1.00 97.56 253 TYR A O 1
ATOM 2092 N N . LYS A 1 254 ? 13.049 1.350 11.109 1.00 96.81 254 LYS A N 1
ATOM 2093 C CA . LYS A 1 254 ? 13.527 1.552 12.479 1.00 96.81 254 LYS A CA 1
ATOM 2094 C C . LYS A 1 254 ? 12.510 0.958 13.450 1.00 96.81 254 LYS A C 1
ATOM 2096 O O . LYS A 1 254 ? 11.326 1.258 13.356 1.00 96.81 254 LYS A O 1
ATOM 2101 N N . GLU A 1 255 ? 12.975 0.114 14.360 1.00 96.19 255 GLU A N 1
ATOM 2102 C CA . GLU A 1 255 ? 12.151 -0.422 15.449 1.00 96.19 255 GLU A CA 1
ATOM 2103 C C . GLU A 1 255 ? 12.147 0.556 16.626 1.00 96.19 255 GLU A C 1
ATOM 2105 O O . GLU A 1 255 ? 13.184 1.137 16.938 1.00 96.19 255 GLU A O 1
ATOM 2110 N N . ASP A 1 256 ? 10.995 0.707 17.270 1.00 94.31 256 ASP A N 1
ATOM 2111 C CA . ASP A 1 256 ? 10.803 1.525 18.467 1.00 94.31 256 ASP A CA 1
ATOM 2112 C C . ASP A 1 256 ? 9.727 0.867 19.345 1.00 94.31 256 ASP A C 1
ATOM 2114 O O . ASP A 1 256 ? 8.530 0.959 19.068 1.00 94.31 256 ASP A O 1
ATOM 2118 N N . GLY A 1 257 ? 10.161 0.097 20.347 1.00 93.69 257 GLY A N 1
ATOM 2119 C CA . GLY A 1 257 ? 9.268 -0.734 21.160 1.00 93.69 257 GLY A CA 1
ATOM 2120 C C . GLY A 1 257 ? 8.422 -1.693 20.310 1.00 93.69 257 GLY A C 1
ATOM 2121 O O . GLY A 1 257 ? 8.959 -2.520 19.564 1.00 93.69 257 GLY A O 1
ATOM 2122 N N . ASP A 1 258 ? 7.098 -1.552 20.419 1.00 93.88 258 ASP A N 1
ATOM 2123 C CA . ASP A 1 258 ? 6.096 -2.378 19.728 1.00 93.88 258 ASP A CA 1
ATOM 2124 C C . ASP A 1 258 ? 5.708 -1.852 18.335 1.00 93.88 258 ASP A C 1
ATOM 2126 O O . ASP A 1 258 ? 4.857 -2.436 17.653 1.00 93.88 258 ASP A O 1
ATOM 2130 N N . ILE A 1 259 ? 6.322 -0.753 17.887 1.00 96.12 259 ILE A N 1
ATOM 2131 C CA . ILE A 1 259 ? 6.094 -0.176 16.562 1.00 96.12 259 ILE A CA 1
ATOM 2132 C C . ILE A 1 259 ? 7.361 -0.179 15.705 1.00 96.12 259 ILE A C 1
ATOM 2134 O O . ILE A 1 259 ? 8.495 -0.292 16.172 1.00 96.12 259 ILE A O 1
ATOM 2138 N N . VAL A 1 260 ? 7.144 -0.055 14.401 1.00 97.19 260 VAL A N 1
ATOM 2139 C CA . VAL A 1 260 ? 8.184 0.045 13.384 1.00 97.19 260 VAL A CA 1
ATOM 2140 C C . VAL A 1 260 ? 7.882 1.232 12.483 1.00 97.19 260 VAL A C 1
ATOM 2142 O O . VAL A 1 260 ? 6.809 1.308 11.883 1.00 97.19 260 VAL A O 1
ATOM 2145 N N . TYR A 1 261 ? 8.848 2.136 12.351 1.00 96.38 261 TYR A N 1
ATOM 2146 C CA . TYR A 1 261 ? 8.854 3.165 11.319 1.00 96.38 261 TYR A CA 1
ATOM 2147 C C . TYR A 1 261 ? 9.363 2.545 10.022 1.00 96.38 261 TYR A C 1
ATOM 2149 O O . TYR A 1 261 ? 10.501 2.082 9.955 1.00 96.38 261 TYR A O 1
ATOM 2157 N N . LEU A 1 262 ? 8.511 2.517 9.004 1.00 96.69 262 LEU A N 1
ATOM 2158 C CA . LEU A 1 262 ? 8.780 1.984 7.677 1.00 96.69 262 LEU A CA 1
ATOM 2159 C C . LEU A 1 262 ? 8.969 3.134 6.686 1.00 96.69 262 LEU A C 1
ATOM 2161 O O . LEU A 1 262 ? 8.074 3.956 6.494 1.00 96.69 262 LEU A O 1
ATOM 2165 N N . TYR A 1 263 ? 10.118 3.127 6.019 1.00 95.31 263 TYR A N 1
ATOM 2166 C CA . TYR A 1 263 ? 10.496 4.048 4.957 1.00 95.31 263 TYR A CA 1
ATOM 2167 C C . TYR A 1 263 ? 10.581 3.273 3.646 1.00 95.31 263 TYR A C 1
ATOM 2169 O O . TYR A 1 263 ? 11.529 2.527 3.386 1.00 95.31 263 TYR A O 1
ATOM 2177 N N . ILE A 1 264 ? 9.567 3.434 2.814 1.00 94.25 264 ILE A N 1
ATOM 2178 C CA . ILE A 1 264 ? 9.526 2.861 1.478 1.00 94.25 264 ILE A CA 1
ATOM 2179 C C . ILE A 1 264 ? 10.478 3.691 0.615 1.00 94.25 264 ILE A C 1
ATOM 2181 O O . ILE A 1 264 ? 10.335 4.903 0.515 1.00 94.25 264 ILE A O 1
ATOM 2185 N N . CYS A 1 265 ? 11.490 3.059 0.024 1.00 92.00 265 CYS A N 1
ATOM 2186 C CA . CYS A 1 265 ? 12.486 3.770 -0.789 1.00 92.00 265 CYS A CA 1
ATOM 2187 C C . CYS A 1 265 ? 12.129 3.803 -2.282 1.00 92.00 265 CYS A C 1
ATOM 2189 O O . CYS A 1 265 ? 12.675 4.604 -3.037 1.00 92.00 265 CYS A O 1
ATOM 2191 N N . TYR A 1 266 ? 11.184 2.962 -2.701 1.00 92.62 266 TYR A N 1
ATOM 2192 C CA . TYR A 1 266 ? 10.592 2.957 -4.031 1.00 92.62 266 TYR A CA 1
ATOM 2193 C C . TYR A 1 266 ? 9.161 2.430 -3.937 1.00 92.62 266 TYR A C 1
ATOM 2195 O O . TYR A 1 266 ? 8.923 1.450 -3.231 1.00 92.62 266 TYR A O 1
ATOM 2203 N N . LEU A 1 267 ? 8.195 3.079 -4.595 1.00 93.31 267 LEU A N 1
ATOM 2204 C CA . LEU A 1 267 ? 6.791 2.710 -4.415 1.00 93.31 267 LEU A CA 1
ATOM 2205 C C . LEU A 1 267 ? 6.500 1.295 -4.919 1.00 93.31 267 LEU A C 1
ATOM 2207 O O . LEU A 1 267 ? 6.842 0.911 -6.042 1.00 93.31 267 LEU A O 1
ATOM 2211 N N . TYR A 1 268 ? 5.787 0.549 -4.081 1.00 95.38 268 TYR A N 1
ATOM 2212 C CA . TYR A 1 268 ? 5.254 -0.755 -4.430 1.00 95.38 268 TYR A CA 1
ATOM 2213 C C . TYR A 1 268 ? 4.098 -0.644 -5.436 1.00 95.38 268 TYR A C 1
ATOM 2215 O O . TYR A 1 268 ? 3.411 0.382 -5.488 1.00 95.38 268 TYR A O 1
ATOM 2223 N N . PRO A 1 269 ? 3.817 -1.721 -6.191 1.00 95.69 269 PRO A N 1
ATOM 2224 C CA . PRO A 1 269 ? 2.594 -1.832 -6.974 1.00 95.69 269 PRO A CA 1
ATOM 2225 C C . PRO A 1 269 ? 1.339 -1.643 -6.105 1.00 95.69 269 PRO A C 1
ATOM 2227 O O . PRO A 1 269 ? 1.367 -1.998 -4.921 1.00 95.69 269 PRO A O 1
ATOM 2230 N N . PRO A 1 270 ? 0.225 -1.153 -6.679 1.00 95.81 270 PRO A N 1
ATOM 2231 C CA . PRO A 1 270 ? -0.973 -0.780 -5.930 1.00 95.81 270 PRO A CA 1
ATOM 2232 C C . PRO A 1 270 ? -1.479 -1.829 -4.936 1.00 95.81 270 PRO A C 1
ATOM 2234 O O . PRO A 1 270 ? -1.774 -1.472 -3.800 1.00 95.81 270 PRO A O 1
ATOM 2237 N N . SER A 1 271 ? -1.557 -3.112 -5.302 1.00 96.06 271 SER A N 1
ATOM 2238 C CA . SER A 1 271 ? -2.072 -4.139 -4.379 1.00 96.06 271 SER A CA 1
ATOM 2239 C C . SER A 1 271 ? -1.195 -4.335 -3.136 1.00 96.06 271 SER A C 1
ATOM 2241 O O . SER A 1 271 ? -1.712 -4.404 -2.023 1.00 96.06 271 SER A O 1
ATOM 2243 N N . ILE A 1 272 ? 0.132 -4.318 -3.294 1.00 97.94 272 ILE A N 1
ATOM 2244 C CA . ILE A 1 272 ? 1.077 -4.390 -2.167 1.00 97.94 272 ILE A CA 1
ATOM 2245 C C . ILE A 1 272 ? 1.018 -3.109 -1.333 1.00 97.94 272 ILE A C 1
ATOM 2247 O O . ILE A 1 272 ? 0.969 -3.175 -0.106 1.00 97.94 272 ILE A O 1
ATOM 2251 N N . LEU A 1 273 ? 0.990 -1.941 -1.982 1.00 97.25 273 LEU A N 1
ATOM 2252 C CA . LEU A 1 273 ? 0.925 -0.664 -1.276 1.00 97.25 273 LEU A CA 1
ATOM 2253 C C . LEU A 1 273 ? -0.363 -0.548 -0.452 1.00 97.25 273 LEU A C 1
ATOM 2255 O O . LEU A 1 273 ? -0.300 -0.159 0.708 1.00 97.25 273 LEU A O 1
ATOM 2259 N N . ASN A 1 274 ? -1.516 -0.926 -1.009 1.00 97.38 274 ASN A N 1
ATOM 2260 C CA . ASN A 1 274 ? -2.789 -0.916 -0.286 1.00 97.38 274 ASN A CA 1
ATOM 2261 C C . ASN A 1 274 ? -2.797 -1.910 0.887 1.00 97.38 274 ASN A C 1
ATOM 2263 O O . ASN A 1 274 ? -3.312 -1.571 1.949 1.00 97.38 274 ASN A O 1
ATOM 2267 N N . PHE A 1 275 ? -2.183 -3.090 0.740 1.00 97.94 275 PHE A N 1
ATOM 2268 C CA . PHE A 1 275 ? -2.008 -4.039 1.845 1.00 97.94 275 PHE A CA 1
ATOM 2269 C C . PHE A 1 275 ? -1.151 -3.459 2.980 1.00 97.94 275 PHE A C 1
ATOM 2271 O O . PHE A 1 275 ? -1.556 -3.502 4.140 1.00 97.94 275 PHE A O 1
ATOM 2278 N N . ILE A 1 276 ? -0.007 -2.844 2.656 1.00 97.88 276 ILE A N 1
ATOM 2279 C CA . ILE A 1 276 ? 0.818 -2.148 3.654 1.00 97.88 276 ILE A CA 1
ATOM 2280 C C . ILE A 1 276 ? 0.005 -1.028 4.296 1.00 97.88 276 ILE A C 1
ATOM 2282 O O . ILE A 1 276 ? 0.020 -0.883 5.517 1.00 97.88 276 ILE A O 1
ATOM 2286 N N . LYS A 1 277 ? -0.727 -0.246 3.496 1.00 97.44 277 LYS A N 1
ATOM 2287 C CA . LYS A 1 277 ? -1.526 0.870 3.995 1.00 97.44 277 LYS A CA 1
ATOM 2288 C C . LYS A 1 277 ? -2.615 0.428 4.964 1.00 97.44 277 LYS A C 1
ATOM 2290 O O . LYS A 1 277 ? -2.778 1.060 5.999 1.00 97.44 277 LYS A O 1
ATOM 2295 N N . LEU A 1 278 ? -3.313 -0.660 4.657 1.00 97.81 278 LEU A N 1
ATOM 2296 C CA . LEU A 1 278 ? -4.324 -1.245 5.532 1.00 97.81 278 LEU A CA 1
ATOM 2297 C C . LEU A 1 278 ? -3.758 -1.525 6.918 1.00 97.81 278 LEU A C 1
ATOM 2299 O O . LEU A 1 278 ? -4.368 -1.151 7.909 1.00 97.81 278 LEU A O 1
ATOM 2303 N N . TYR A 1 279 ? -2.570 -2.114 6.980 1.00 98.00 279 TYR A N 1
ATOM 2304 C CA . TYR A 1 279 ? -1.957 -2.555 8.226 1.00 98.00 279 TYR A CA 1
ATOM 2305 C C . TYR A 1 279 ? -1.021 -1.527 8.878 1.00 98.00 279 TYR A C 1
ATOM 2307 O O . TYR A 1 279 ? -0.219 -1.875 9.740 1.00 98.00 279 TYR A O 1
ATOM 2315 N N . SER A 1 280 ? -1.080 -0.257 8.474 1.00 97.19 280 SER A N 1
ATOM 2316 C CA . SER A 1 280 ? -0.176 0.779 8.979 1.00 97.19 280 SER A CA 1
ATOM 2317 C C . SER A 1 280 ? -0.840 2.144 9.108 1.00 97.19 280 SER A C 1
ATOM 2319 O O . SER A 1 280 ? -1.866 2.419 8.492 1.00 97.19 280 SER A O 1
ATOM 2321 N N . TRP A 1 281 ? -0.217 3.031 9.878 1.00 95.62 281 TRP A N 1
ATOM 2322 C CA . TRP A 1 281 ? -0.615 4.428 10.026 1.00 95.62 281 TRP A CA 1
ATOM 2323 C C . TRP A 1 281 ? 0.287 5.348 9.191 1.00 95.62 281 TRP A C 1
ATOM 2325 O O . TRP A 1 281 ? 1.493 5.103 9.116 1.00 95.62 281 TRP A O 1
ATOM 2335 N N . PRO A 1 282 ? -0.236 6.429 8.589 1.00 91.69 282 PRO A N 1
ATOM 2336 C CA . PRO A 1 282 ? 0.599 7.459 7.971 1.00 91.69 282 PRO A CA 1
ATOM 2337 C C . PRO A 1 282 ? 1.438 8.201 9.029 1.00 91.69 282 PRO A C 1
ATOM 2339 O O . PRO A 1 282 ? 0.918 8.608 10.072 1.00 91.69 282 PRO A O 1
ATOM 2342 N N . TYR A 1 283 ? 2.736 8.412 8.773 1.00 82.50 283 TYR A N 1
ATOM 2343 C CA . TYR A 1 283 ? 3.622 9.046 9.762 1.00 82.50 283 TYR A CA 1
ATOM 2344 C C . TYR A 1 283 ? 3.312 10.537 9.969 1.00 82.50 283 TYR A C 1
ATOM 2346 O O . TYR A 1 283 ? 2.996 10.940 11.089 1.00 82.50 283 TYR A O 1
ATOM 2354 N N . MET A 1 284 ? 3.323 11.343 8.901 1.00 70.12 284 MET A N 1
ATOM 2355 C CA . MET A 1 284 ? 3.109 12.802 8.969 1.00 70.12 284 MET A CA 1
ATOM 2356 C C . MET A 1 284 ? 1.941 13.260 8.092 1.00 70.12 284 MET A C 1
ATOM 2358 O O . MET A 1 284 ? 0.949 13.762 8.611 1.00 70.12 284 MET A O 1
ATOM 2362 N N . LYS A 1 285 ? 2.026 13.043 6.773 1.00 74.06 285 LYS A N 1
ATOM 2363 C CA . LYS A 1 285 ? 0.976 13.401 5.805 1.00 74.06 285 LYS A CA 1
ATOM 2364 C C . LYS A 1 285 ? 0.305 12.147 5.257 1.00 74.06 285 LYS A C 1
ATOM 2366 O O . LYS A 1 285 ? 0.989 11.200 4.890 1.00 74.06 285 LYS A O 1
ATOM 2371 N N . ILE A 1 286 ? -1.018 12.181 5.135 1.00 70.44 286 ILE A N 1
ATOM 2372 C CA . ILE A 1 286 ? -1.854 11.120 4.535 1.00 70.44 286 ILE A CA 1
ATOM 2373 C C . ILE A 1 286 ? -1.426 10.842 3.093 1.00 70.44 286 ILE A C 1
ATOM 2375 O O . ILE A 1 286 ? -1.327 9.699 2.663 1.00 70.44 286 ILE A O 1
ATOM 2379 N N . SER A 1 287 ? -1.105 11.904 2.350 1.00 73.62 287 SER A N 1
ATOM 2380 C CA . SER A 1 287 ? -0.622 11.808 0.973 1.00 73.62 287 SER A CA 1
ATOM 2381 C C . SER A 1 287 ? 0.771 11.179 0.856 1.00 73.62 287 SER A C 1
ATOM 2383 O O . SER A 1 287 ? 1.216 10.903 -0.259 1.00 73.62 287 SER A O 1
ATOM 2385 N N . ASN A 1 288 ? 1.487 10.992 1.971 1.00 84.88 288 ASN A N 1
ATOM 2386 C CA . ASN A 1 288 ? 2.805 10.383 1.964 1.00 84.88 288 ASN A CA 1
ATOM 2387 C C . ASN A 1 288 ? 2.685 8.855 1.994 1.00 84.88 288 ASN A C 1
ATOM 2389 O O . ASN A 1 288 ? 2.524 8.236 3.045 1.00 84.88 288 ASN A O 1
ATOM 2393 N N . ASP A 1 289 ? 2.821 8.251 0.818 1.00 90.50 289 ASP A N 1
ATOM 2394 C CA . ASP A 1 289 ? 2.879 6.799 0.657 1.00 90.50 289 ASP A CA 1
ATOM 2395 C C . ASP A 1 289 ? 4.200 6.201 1.178 1.00 90.50 289 ASP A C 1
ATOM 2397 O O . ASP A 1 289 ? 4.266 4.995 1.386 1.00 90.50 289 ASP A O 1
ATOM 2401 N N . PHE A 1 290 ? 5.247 7.010 1.382 1.00 92.31 290 PHE A N 1
ATOM 2402 C CA . PHE A 1 290 ? 6.603 6.527 1.647 1.00 92.31 290 PHE A CA 1
ATOM 2403 C C . PHE A 1 290 ? 6.920 6.293 3.124 1.00 92.31 290 PHE A C 1
ATOM 2405 O O . PHE A 1 290 ? 7.824 5.522 3.430 1.00 92.31 290 PHE A O 1
ATOM 2412 N N . GLU A 1 291 ? 6.198 6.934 4.041 1.00 93.81 291 GLU A N 1
ATOM 2413 C CA . GLU A 1 291 ? 6.486 6.869 5.476 1.00 93.81 291 GLU A CA 1
ATOM 2414 C C . GLU A 1 291 ? 5.276 6.360 6.247 1.00 93.81 291 GLU A C 1
ATOM 2416 O O . GLU A 1 291 ? 4.218 6.999 6.299 1.00 93.81 291 GLU A O 1
ATOM 2421 N N . ARG A 1 292 ? 5.438 5.197 6.872 1.00 95.62 292 ARG A N 1
ATOM 2422 C CA . ARG A 1 292 ? 4.366 4.505 7.587 1.00 95.62 292 ARG A CA 1
ATOM 2423 C C . ARG A 1 292 ? 4.852 4.052 8.958 1.00 95.62 292 ARG A C 1
ATOM 2425 O O . ARG A 1 292 ? 6.025 3.750 9.139 1.00 95.62 292 ARG A O 1
ATOM 2432 N N . ILE A 1 293 ? 3.940 3.970 9.916 1.00 96.75 293 ILE A N 1
ATOM 2433 C CA . ILE A 1 293 ? 4.156 3.310 11.206 1.00 96.75 293 ILE A CA 1
ATOM 2434 C C . ILE A 1 293 ? 3.376 2.000 11.189 1.00 96.75 293 ILE A C 1
ATOM 2436 O O . ILE A 1 293 ? 2.212 1.990 10.799 1.00 96.75 293 ILE A O 1
ATOM 2440 N N . VAL A 1 294 ? 3.979 0.903 11.627 1.00 97.06 294 VAL A N 1
ATOM 2441 C CA . VAL A 1 294 ? 3.365 -0.434 11.642 1.00 97.06 294 VAL A CA 1
ATOM 2442 C C . VAL A 1 294 ? 3.538 -1.048 13.028 1.00 97.06 294 VAL A C 1
ATOM 2444 O O . VAL A 1 294 ? 4.546 -0.791 13.680 1.00 97.06 294 VAL A O 1
ATOM 2447 N N . ASN A 1 295 ? 2.591 -1.866 13.490 1.00 96.69 295 ASN A N 1
ATOM 2448 C CA . ASN A 1 295 ? 2.852 -2.740 14.636 1.00 96.69 295 ASN A CA 1
ATOM 2449 C C . ASN A 1 295 ? 3.969 -3.745 14.285 1.00 96.69 295 ASN A C 1
ATOM 2451 O O . ASN A 1 295 ? 4.031 -4.240 13.158 1.00 96.69 295 ASN A O 1
ATOM 2455 N N . LYS A 1 296 ? 4.849 -4.0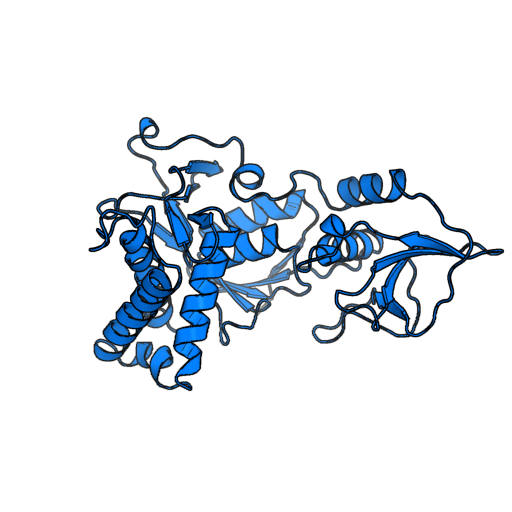52 15.242 1.00 96.38 296 LYS A N 1
ATOM 2456 C CA . LYS A 1 296 ? 6.034 -4.890 15.022 1.00 96.38 296 LYS A CA 1
ATOM 2457 C C . LYS A 1 296 ? 5.718 -6.307 14.537 1.00 96.38 296 LYS A C 1
ATOM 2459 O O . LYS A 1 296 ? 6.362 -6.776 13.601 1.00 96.38 296 LYS A O 1
ATOM 2464 N N . GLU A 1 297 ? 4.729 -6.977 15.122 1.00 95.00 297 GLU A N 1
ATOM 2465 C CA . GLU A 1 297 ? 4.350 -8.343 14.727 1.00 95.00 297 GLU A CA 1
ATOM 2466 C C . GLU A 1 297 ? 3.808 -8.364 13.293 1.00 95.00 297 GLU A C 1
ATOM 2468 O O . GLU A 1 297 ? 4.191 -9.191 12.464 1.00 95.00 297 GLU A O 1
ATOM 2473 N N . ILE A 1 298 ? 2.968 -7.380 12.974 1.00 97.50 298 ILE A N 1
ATOM 2474 C CA . ILE A 1 298 ? 2.398 -7.205 11.639 1.00 97.50 298 ILE A CA 1
ATOM 2475 C C . ILE A 1 298 ? 3.472 -6.841 10.611 1.00 97.50 298 ILE A C 1
ATOM 2477 O O . ILE A 1 298 ? 3.432 -7.317 9.478 1.00 97.50 298 ILE A O 1
ATOM 2481 N N . PHE A 1 299 ? 4.470 -6.050 10.997 1.00 97.88 299 PHE A N 1
ATOM 2482 C CA . PHE A 1 299 ? 5.602 -5.736 10.135 1.00 97.88 299 PHE A CA 1
ATOM 2483 C C . PHE A 1 299 ? 6.426 -6.977 9.765 1.00 97.88 299 PHE A C 1
ATOM 2485 O O . PHE A 1 299 ? 6.793 -7.144 8.599 1.00 97.88 299 PHE A O 1
ATOM 2492 N N . GLU A 1 300 ? 6.691 -7.875 10.717 1.00 96.94 300 GLU A N 1
ATOM 2493 C CA . GLU A 1 300 ? 7.396 -9.130 10.427 1.00 96.94 300 GLU A CA 1
ATOM 2494 C C . GLU A 1 300 ? 6.577 -10.059 9.518 1.00 96.94 300 GLU A C 1
ATOM 2496 O O . GLU A 1 300 ? 7.134 -10.683 8.608 1.00 96.94 300 GLU A O 1
ATOM 2501 N N . LEU A 1 301 ? 5.248 -10.071 9.665 1.00 96.94 301 LEU A N 1
ATOM 2502 C CA . LEU A 1 301 ? 4.356 -10.744 8.720 1.00 96.94 301 LEU A CA 1
ATOM 2503 C C . LEU A 1 301 ? 4.452 -10.125 7.316 1.00 96.94 301 LEU A C 1
ATOM 2505 O O . LEU A 1 301 ? 4.641 -10.853 6.341 1.00 96.94 301 LEU A O 1
ATOM 2509 N N . ILE A 1 302 ? 4.395 -8.793 7.191 1.00 97.81 302 ILE A N 1
ATOM 2510 C CA . ILE A 1 302 ? 4.546 -8.092 5.902 1.00 97.81 302 ILE A CA 1
ATOM 2511 C C . ILE A 1 302 ? 5.885 -8.455 5.247 1.00 97.81 302 ILE A C 1
ATOM 2513 O O . ILE A 1 302 ? 5.923 -8.794 4.063 1.00 97.81 302 ILE A O 1
ATOM 2517 N N . LYS A 1 303 ? 6.988 -8.446 6.005 1.00 97.50 303 LYS A N 1
ATOM 2518 C CA . LYS A 1 303 ? 8.308 -8.866 5.508 1.00 97.50 303 LYS A CA 1
ATOM 2519 C C . LYS A 1 303 ? 8.300 -10.303 5.005 1.00 97.50 303 LYS A C 1
ATOM 2521 O O . LYS A 1 303 ? 8.882 -10.572 3.956 1.00 97.50 303 LYS A O 1
ATOM 2526 N N . SER A 1 304 ? 7.657 -11.208 5.735 1.00 95.94 304 SER A N 1
ATOM 2527 C CA . SER A 1 304 ? 7.580 -12.630 5.381 1.00 95.94 304 SER A CA 1
ATOM 2528 C C . SER A 1 304 ? 6.788 -12.864 4.093 1.00 95.94 304 SER A C 1
ATOM 2530 O O . SER A 1 304 ? 7.147 -13.734 3.306 1.00 95.94 304 SER A O 1
ATOM 2532 N N . VAL A 1 305 ? 5.774 -12.035 3.826 1.00 96.25 305 VAL A N 1
ATOM 2533 C CA . VAL A 1 305 ? 5.006 -12.060 2.571 1.00 96.25 305 VAL A CA 1
ATOM 2534 C C . VAL A 1 305 ? 5.797 -11.458 1.408 1.00 96.25 305 VAL A C 1
ATOM 2536 O O . VAL A 1 305 ? 5.784 -12.009 0.311 1.00 96.25 305 VAL A O 1
ATOM 2539 N N . LEU A 1 306 ? 6.487 -10.331 1.615 1.00 97.81 306 LEU A N 1
ATOM 2540 C CA . LEU A 1 306 ? 7.091 -9.563 0.519 1.00 97.81 306 LEU A CA 1
ATOM 2541 C C . LEU A 1 306 ? 8.508 -10.014 0.137 1.00 97.81 306 LEU A C 1
ATOM 2543 O O . LEU A 1 306 ? 8.884 -9.883 -1.028 1.00 97.81 306 LEU A O 1
ATOM 2547 N N . LYS A 1 307 ? 9.287 -10.587 1.063 1.00 97.25 307 LYS A N 1
ATOM 2548 C CA . LYS A 1 307 ? 10.642 -11.085 0.761 1.00 97.25 307 LYS A CA 1
ATOM 2549 C C . LYS A 1 307 ? 10.670 -12.145 -0.348 1.00 97.25 307 LYS A C 1
ATOM 2551 O O . LYS A 1 307 ? 11.444 -11.967 -1.287 1.00 97.25 307 LYS A O 1
ATOM 2556 N N . PRO A 1 308 ? 9.824 -13.196 -0.320 1.00 96.88 308 PRO A N 1
ATOM 2557 C CA . PRO A 1 308 ? 9.778 -14.185 -1.399 1.00 96.88 308 PRO A CA 1
ATOM 2558 C C . PRO A 1 308 ? 9.385 -13.597 -2.759 1.00 96.88 308 PRO A C 1
ATOM 2560 O O . PRO A 1 308 ? 9.735 -14.160 -3.793 1.00 96.88 308 PRO A O 1
ATOM 2563 N N . LEU A 1 309 ? 8.684 -12.456 -2.773 1.00 97.50 309 LEU A N 1
ATOM 2564 C CA . LEU A 1 309 ? 8.296 -11.769 -4.004 1.00 97.50 309 LEU A CA 1
ATOM 2565 C C . LEU A 1 309 ? 9.446 -10.962 -4.630 1.00 97.50 309 LEU A C 1
ATOM 2567 O O . LEU A 1 309 ? 9.295 -10.497 -5.756 1.00 97.50 309 LEU A O 1
ATOM 2571 N N . GLY A 1 310 ? 10.589 -10.824 -3.948 1.00 96.81 310 GLY A N 1
ATOM 2572 C CA . GLY A 1 310 ? 11.767 -10.093 -4.431 1.00 96.81 310 GLY A CA 1
ATOM 2573 C C . GLY A 1 310 ? 11.995 -8.735 -3.759 1.00 96.81 310 GLY A C 1
ATOM 2574 O O . GLY A 1 310 ? 12.863 -7.983 -4.188 1.00 96.81 310 GLY A O 1
ATOM 2575 N N . TYR A 1 311 ? 11.246 -8.400 -2.704 1.00 97.56 311 TYR A N 1
ATOM 2576 C CA . TYR A 1 311 ? 11.426 -7.139 -1.978 1.00 97.56 311 TYR A CA 1
ATOM 2577 C C . TYR A 1 311 ? 12.368 -7.295 -0.783 1.00 97.56 311 TYR A C 1
ATOM 2579 O O . TYR A 1 311 ? 12.286 -8.257 -0.020 1.00 97.56 311 TYR A O 1
ATOM 2587 N N . SER A 1 312 ? 13.249 -6.318 -0.578 1.00 96.75 312 SER A N 1
ATOM 2588 C CA . SER A 1 312 ? 14.225 -6.324 0.514 1.00 96.75 312 SER A CA 1
ATOM 2589 C C . SER A 1 312 ? 13.932 -5.247 1.561 1.00 96.75 312 SER A C 1
ATOM 2591 O O . SER A 1 312 ? 13.284 -4.233 1.286 1.00 96.75 312 SER A O 1
ATOM 2593 N N . PHE A 1 313 ? 14.388 -5.513 2.790 1.00 97.88 313 PHE A N 1
ATOM 2594 C CA . PHE A 1 313 ? 14.213 -4.633 3.942 1.00 97.88 313 PHE A CA 1
ATOM 2595 C C . PHE A 1 313 ? 15.527 -4.483 4.704 1.00 97.88 313 PHE A C 1
ATOM 2597 O O . PHE A 1 313 ? 16.142 -5.486 5.073 1.00 97.88 313 PHE A O 1
ATOM 2604 N N . THR A 1 314 ? 15.920 -3.246 4.997 1.00 97.50 314 THR A N 1
ATOM 2605 C CA . THR A 1 314 ? 17.171 -2.917 5.689 1.00 97.50 314 THR A CA 1
ATOM 2606 C C . THR A 1 314 ? 16.885 -2.160 6.980 1.00 97.50 314 THR A C 1
ATOM 2608 O O . THR A 1 314 ? 16.255 -1.104 6.967 1.00 97.50 314 THR A O 1
ATOM 2611 N N . LYS A 1 315 ? 17.385 -2.672 8.108 1.00 97.06 315 LYS A N 1
ATOM 2612 C CA . LYS A 1 315 ? 17.291 -1.975 9.395 1.00 97.06 315 LYS A CA 1
ATOM 2613 C C . LYS A 1 315 ? 18.233 -0.770 9.404 1.00 97.06 315 LYS A C 1
ATOM 2615 O O . LYS A 1 315 ? 19.407 -0.907 9.059 1.00 97.06 315 LYS A O 1
ATOM 2620 N N . ILE A 1 316 ? 17.730 0.396 9.795 1.00 95.06 316 ILE A N 1
ATOM 2621 C CA . ILE A 1 316 ? 18.545 1.591 10.027 1.00 95.06 316 ILE A CA 1
ATOM 2622 C C . ILE A 1 316 ? 19.308 1.367 11.337 1.00 95.06 316 ILE A C 1
ATOM 2624 O O . ILE A 1 316 ? 18.694 1.069 12.361 1.00 95.06 316 ILE A O 1
ATOM 2628 N N . LYS A 1 317 ? 20.643 1.437 11.283 1.00 81.38 317 LYS A N 1
ATOM 2629 C CA . LYS A 1 317 ? 21.484 1.428 12.487 1.00 81.38 317 LYS 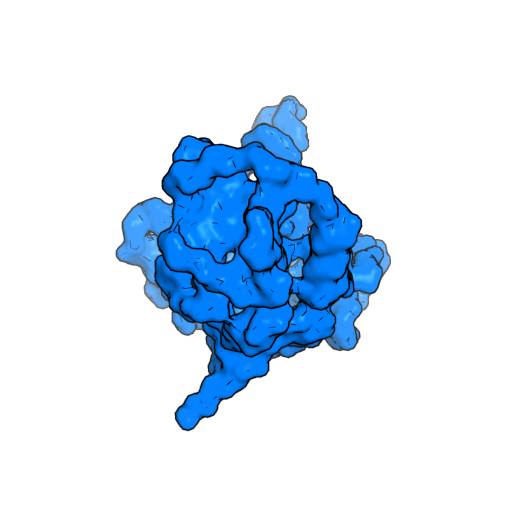A CA 1
ATOM 2630 C C . LYS A 1 317 ? 21.391 2.805 13.141 1.00 81.38 317 LYS A C 1
ATOM 2632 O O . LYS A 1 317 ? 21.416 3.799 12.416 1.00 81.38 317 LYS A O 1
ATOM 2637 N N . GLU A 1 318 ? 21.223 2.817 14.459 1.00 62.38 318 GLU A N 1
ATOM 2638 C CA . GLU A 1 318 ? 21.204 4.043 15.267 1.00 62.38 318 GLU A CA 1
ATOM 2639 C C . GLU A 1 318 ? 22.530 4.797 15.216 1.00 62.38 318 GLU A C 1
ATOM 2641 O O . GLU A 1 318 ? 23.588 4.125 15.127 1.00 62.38 318 GLU A O 1
#

Foldseek 3Di:
DQDPLQQCLQQVLLLQLLCQQPDDDPPPPPPTGFLVSSLVSSLVSLVVSVVVDVVSCLQVVDPPCQSSLSSVLSSVLCVLLQQWDDDVRGTHGDAKAWEDDDQKIWIRDDDPPDDWDAFRNTTIDSDDDCPVRHHYDPDPCRSLVNDPAALQRVQVVVVVPFDWDQDDDDPQKWWQDLQDDPPDRTHPDHDDDQQWIWMWHPPDPQIWIWIWHDDPVGITIGTDDCVCPGPNNVLSVSQSRNLSVVNNDAWEWEDDVQKIKIFARGDDGPSLLSVVNNQWAADRGSPDSGITMHGPVVVVVSCVSCVVNRHHYHYDDD

Sequence (318 aa):
MSSWHTRIAYSAAGRIAMTSLWDSTEDENSDGISITHFKHKVIRELKAFCEMEEEIKFFSDHEEDFIKDIADEIYRIYLNTGYFYHKNYVIYPAPDRFTTYEQITLVRGSALQESINMSGLGFYTLSLNNKNKYFQVGSICEMFNISSLNLEQIWHKIISRYEPLTHMSLDNMEYLSLSPNYSCYWSSVPEKINNISLLRNKQCENRCYYLCKSSSECVLYCKLPDFLVQNREYLRIANCLLNESQNLPSSKYKEDGDIVYLYICYLYPPSILNFIKLYSWPYMKISNDFERIVNKEIFELIKSVLKPLGYSFTKIKE

Radius of gyration: 21.57 Å; chains: 1; bounding box: 60×44×60 Å

Secondary structure (DSSP, 8-state):
--SHHHHHHHHHHHHHHHGGGGPPPS-TT--SEEHHHHHHHHHHHHHHHHHH-GGGGGGTSS-HHHHHHHHHHHHHHHHHTTSEEEETTEEEEPPPEEEEETTEEEEE---TTS--EEETTEEEES--TTGGGSEEPS-HHHHTT--SS-HHHHHHHHHTT---BS----TTEEEEEEEEETTEEEESS---BTTEEEEEETTSTT-EEEEEEE-SS-EEEEEPPGGGTGGGTHHHHHHHHHHHTT--PPEEEEEETTEEEEE-SSPPPHHHHHHHHHTEEESS-TT-SSEEEEEHHHHHHHHHHHGGGT--EEEPP-